Protein AF-A0A328S0Y7-F1 (afdb_monomer_lite)

Sequence (247 aa):
MDSIIKLDDIKVKEWEKAKIEFEVTDETGIPLSGRIAVKINQETKFNTRIEKGKFSQLFDFSSYHEPEYALDVIYGGDDECAPAMKSVKIIIEKAEPIIISITDLQNACYRLNKWIEAHKRVPGKILINKKEVTIGNLFNLLVTAVNNINNNDAGDLELKWVKTPSVSSETITEPSLLSNEEYVKISEEIKTQLCETKACPSFVEVENGKIGFMNLVYIYSTIITNSSPENGLLSGVYIKPWKEVIA

Radius of gyration: 27.44 Å; chains: 1; bounding box: 60×32×79 Å

Structure (mmCIF, N/CA/C/O backbone):
data_AF-A0A328S0Y7-F1
#
_entry.id   AF-A0A328S0Y7-F1
#
loop_
_atom_site.group_PDB
_atom_site.id
_atom_site.type_symbol
_atom_site.label_atom_id
_atom_site.label_alt_id
_atom_site.label_comp_id
_atom_site.label_asym_id
_atom_site.label_entity_id
_atom_site.label_seq_id
_atom_site.pdbx_PDB_ins_code
_atom_site.Cartn_x
_atom_site.Cartn_y
_atom_site.Cartn_z
_atom_site.occupancy
_atom_site.B_iso_or_equiv
_atom_site.auth_seq_id
_atom_site.auth_comp_id
_atom_site.auth_asym_id
_atom_site.auth_atom_id
_atom_site.pdbx_PDB_model_num
ATOM 1 N N . MET A 1 1 ? 27.702 -1.935 -45.248 1.00 89.06 1 MET A N 1
ATOM 2 C CA . MET A 1 1 ? 26.315 -2.429 -45.109 1.00 89.06 1 MET A CA 1
ATOM 3 C C . MET A 1 1 ? 25.633 -1.653 -43.999 1.00 89.06 1 MET A C 1
ATOM 5 O O . MET A 1 1 ? 26.337 -1.083 -43.159 1.00 89.06 1 MET A O 1
ATOM 9 N N . ASP A 1 2 ? 24.306 -1.591 -44.009 1.00 93.19 2 ASP A N 1
ATOM 10 C CA . ASP A 1 2 ? 23.569 -0.955 -42.918 1.00 93.19 2 ASP A CA 1
ATOM 11 C C . ASP A 1 2 ? 23.519 -1.874 -41.692 1.00 93.19 2 ASP A C 1
ATOM 13 O O . ASP A 1 2 ? 23.352 -3.091 -41.806 1.00 93.19 2 ASP A O 1
ATOM 17 N N . SER A 1 3 ? 23.660 -1.281 -40.505 1.00 96.38 3 SER A N 1
ATOM 18 C CA . SER A 1 3 ? 23.504 -1.985 -39.230 1.00 96.38 3 SER A CA 1
ATOM 19 C C . SER A 1 3 ? 22.079 -1.833 -38.708 1.00 96.38 3 SER A C 1
ATOM 21 O O . SER A 1 3 ? 21.529 -0.732 -38.664 1.00 96.38 3 SER A O 1
ATOM 23 N N . ILE A 1 4 ? 21.496 -2.926 -38.229 1.00 96.81 4 ILE A N 1
ATOM 24 C CA . ILE A 1 4 ? 20.147 -2.990 -37.672 1.00 96.81 4 ILE A CA 1
ATOM 25 C C . ILE A 1 4 ? 20.237 -3.363 -36.195 1.00 96.81 4 ILE A C 1
ATOM 27 O O . ILE A 1 4 ? 20.764 -4.415 -35.836 1.00 96.81 4 ILE A O 1
ATOM 31 N N . ILE A 1 5 ? 19.667 -2.518 -35.334 1.00 98.00 5 ILE A N 1
ATOM 32 C CA . ILE A 1 5 ? 19.502 -2.798 -33.904 1.00 98.00 5 ILE A CA 1
ATOM 33 C C . ILE A 1 5 ? 18.063 -3.267 -33.669 1.00 98.00 5 ILE A C 1
ATOM 35 O O . ILE A 1 5 ? 17.111 -2.509 -33.876 1.00 98.00 5 ILE A O 1
ATOM 39 N N . LYS A 1 6 ? 17.907 -4.516 -33.229 1.00 97.44 6 LYS A N 1
ATOM 40 C CA . LYS A 1 6 ? 16.628 -5.130 -32.857 1.00 97.44 6 LYS A CA 1
ATOM 41 C C . LYS A 1 6 ? 16.418 -4.954 -31.358 1.00 97.44 6 LYS A C 1
ATOM 43 O O . LYS A 1 6 ? 17.066 -5.624 -30.555 1.00 97.44 6 LYS A O 1
ATOM 48 N N . LEU A 1 7 ? 15.544 -4.019 -31.012 1.00 97.12 7 LEU A N 1
ATOM 49 C CA . LEU A 1 7 ? 15.190 -3.660 -29.646 1.00 97.12 7 LEU A CA 1
ATOM 50 C C . LEU A 1 7 ? 13.744 -3.162 -29.635 1.00 97.12 7 LEU A C 1
ATOM 52 O O . LEU A 1 7 ? 13.386 -2.308 -30.453 1.00 97.12 7 LEU A O 1
ATOM 56 N N . ASP A 1 8 ? 12.972 -3.676 -28.685 1.00 97.00 8 ASP A N 1
ATOM 57 C CA . ASP A 1 8 ? 11.603 -3.259 -28.393 1.00 97.00 8 ASP A CA 1
ATOM 58 C C . ASP A 1 8 ? 11.555 -2.437 -27.097 1.00 97.00 8 ASP A C 1
ATOM 60 O O . ASP A 1 8 ? 12.535 -2.362 -26.349 1.00 97.00 8 ASP A O 1
ATOM 64 N N . ASP A 1 9 ? 10.403 -1.821 -26.828 1.00 97.19 9 ASP A N 1
ATOM 65 C CA . ASP A 1 9 ? 10.160 -1.143 -25.556 1.00 97.19 9 ASP A CA 1
ATOM 66 C C . ASP A 1 9 ? 10.324 -2.117 -24.379 1.00 97.19 9 ASP A C 1
ATOM 68 O O . ASP A 1 9 ? 9.865 -3.263 -24.412 1.00 97.19 9 ASP A O 1
ATOM 72 N N . ILE A 1 10 ? 10.941 -1.638 -23.301 1.00 95.56 10 ILE A N 1
ATOM 73 C CA . ILE A 1 10 ? 11.168 -2.423 -22.087 1.00 95.56 10 ILE A CA 1
ATOM 74 C C . ILE A 1 10 ? 10.104 -2.058 -21.062 1.00 95.56 10 ILE A C 1
ATOM 76 O O . ILE A 1 10 ? 9.951 -0.892 -20.710 1.00 95.56 10 ILE A O 1
ATOM 80 N N . LYS A 1 11 ? 9.403 -3.057 -20.531 1.00 95.12 11 LYS A N 1
ATOM 81 C CA . LYS A 1 11 ? 8.478 -2.888 -19.406 1.00 95.12 11 LYS A CA 1
ATOM 82 C C . LYS A 1 11 ? 9.122 -3.415 -18.136 1.00 95.12 11 LYS A C 1
ATOM 84 O O . LYS A 1 11 ? 9.601 -4.549 -18.114 1.00 95.12 11 LYS A O 1
ATOM 89 N N . VAL A 1 12 ? 9.136 -2.601 -17.088 1.00 92.81 12 VAL A N 1
ATOM 90 C CA . VAL A 1 12 ? 9.676 -2.991 -15.784 1.00 92.81 12 VAL A CA 1
ATOM 91 C C . VAL A 1 12 ? 8.731 -2.551 -14.685 1.00 92.81 12 VAL A C 1
ATOM 93 O O . VAL A 1 12 ? 8.223 -1.435 -14.711 1.00 92.81 12 VAL A O 1
ATOM 96 N N . LYS A 1 13 ? 8.495 -3.422 -13.707 1.00 89.00 13 LYS A N 1
ATOM 97 C CA . LYS A 1 13 ? 7.749 -3.031 -12.514 1.00 89.00 13 LYS A CA 1
ATOM 98 C C . LYS A 1 13 ? 8.576 -2.062 -11.685 1.00 89.00 13 LYS A C 1
ATOM 100 O O . LYS A 1 13 ? 9.796 -2.195 -11.589 1.00 89.00 13 LYS A O 1
ATOM 105 N N . GLU A 1 14 ? 7.903 -1.100 -11.072 1.00 84.69 14 GLU A N 1
ATOM 106 C CA . GLU A 1 14 ? 8.558 -0.148 -10.179 1.00 84.69 14 GLU A CA 1
ATOM 107 C C . GLU A 1 14 ? 9.387 -0.885 -9.105 1.00 84.69 14 GLU A C 1
ATOM 109 O O . GLU A 1 14 ? 8.947 -1.901 -8.563 1.00 84.69 14 GLU A O 1
ATOM 114 N N . TRP A 1 15 ? 10.586 -0.375 -8.801 1.00 79.12 15 TRP A N 1
ATOM 115 C CA . TRP A 1 15 ? 11.528 -0.936 -7.813 1.00 79.12 15 TRP A CA 1
ATOM 116 C C . TRP A 1 15 ? 12.185 -2.276 -8.178 1.00 79.12 15 TRP A C 1
ATOM 118 O O . TRP A 1 15 ? 12.988 -2.787 -7.395 1.00 79.12 15 TRP A O 1
ATOM 128 N N . GLU A 1 16 ? 11.889 -2.847 -9.347 1.00 86.06 16 GLU A N 1
ATOM 129 C CA . GLU A 1 16 ? 12.474 -4.114 -9.784 1.00 86.06 16 GLU A CA 1
ATOM 130 C C . GLU A 1 16 ? 13.704 -3.928 -10.688 1.00 86.06 16 GLU A C 1
ATOM 132 O O . GLU A 1 16 ? 13.972 -2.871 -11.263 1.00 86.06 16 GLU A O 1
ATOM 137 N N . LYS A 1 17 ? 14.483 -5.006 -10.817 1.00 92.38 17 LYS A N 1
ATOM 138 C CA . LYS A 1 17 ? 15.556 -5.115 -11.810 1.00 92.38 17 LYS A CA 1
ATOM 139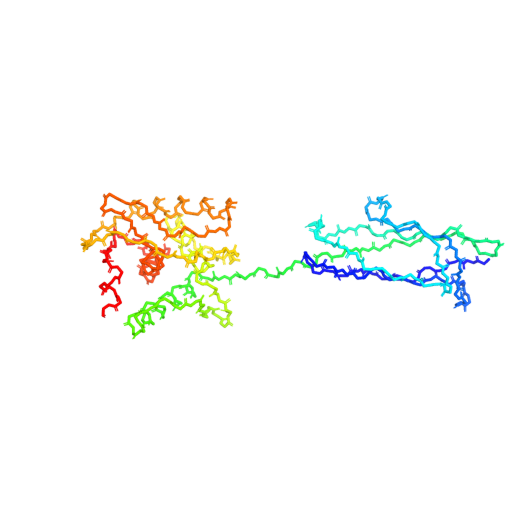 C C . LYS A 1 17 ? 14.995 -5.751 -13.073 1.00 92.38 17 LYS A C 1
ATOM 141 O O . LYS A 1 17 ? 14.252 -6.725 -12.984 1.00 92.38 17 LYS A O 1
ATOM 146 N N . ALA A 1 18 ? 15.425 -5.284 -14.237 1.00 94.19 18 ALA A N 1
ATOM 147 C CA . ALA A 1 18 ? 15.082 -5.901 -15.517 1.00 94.19 18 ALA A CA 1
ATOM 148 C C . ALA A 1 18 ? 16.306 -6.016 -16.419 1.00 94.19 18 ALA A C 1
ATOM 150 O O . ALA A 1 18 ? 17.309 -5.324 -16.235 1.00 94.19 18 ALA A O 1
ATOM 151 N N . LYS A 1 19 ? 16.246 -6.937 -17.382 1.00 95.81 19 LYS A N 1
ATOM 152 C CA . LYS A 1 19 ? 17.295 -7.064 -18.390 1.00 95.81 19 LYS A CA 1
ATOM 153 C C . LYS A 1 19 ? 17.093 -6.023 -19.481 1.00 95.81 19 LYS A C 1
ATOM 155 O O . LYS A 1 19 ? 15.989 -5.863 -19.985 1.00 95.81 19 LYS A O 1
ATOM 160 N N . ILE A 1 20 ? 18.185 -5.375 -19.865 1.00 97.19 20 ILE A N 1
ATOM 161 C CA . ILE A 1 20 ? 18.288 -4.670 -21.138 1.00 97.19 20 ILE A CA 1
ATOM 162 C C . ILE A 1 20 ? 18.935 -5.644 -22.114 1.00 97.19 20 ILE A C 1
ATOM 164 O O . ILE A 1 20 ? 20.093 -6.030 -21.926 1.00 97.19 20 ILE A O 1
ATOM 168 N N . GLU A 1 21 ? 18.180 -6.051 -23.130 1.00 97.06 21 GLU A N 1
ATOM 169 C CA . GLU A 1 21 ? 18.612 -6.999 -24.151 1.00 97.06 21 GLU A CA 1
ATOM 170 C C . GLU A 1 21 ? 18.273 -6.493 -25.549 1.00 97.06 21 GLU A C 1
ATOM 172 O O . GLU A 1 21 ? 17.218 -5.906 -25.773 1.00 97.06 21 GLU A O 1
ATOM 177 N N . PHE A 1 22 ? 19.204 -6.680 -26.478 1.00 97.75 22 PHE A N 1
ATOM 178 C CA . PHE A 1 22 ? 19.018 -6.335 -27.883 1.00 97.75 22 PHE A CA 1
ATOM 179 C C . PHE A 1 22 ? 19.994 -7.112 -28.756 1.00 97.75 22 PHE A C 1
ATOM 181 O O . PHE A 1 22 ? 21.015 -7.632 -28.283 1.00 97.75 22 PHE A O 1
ATOM 188 N N . GLU A 1 23 ? 19.689 -7.138 -30.051 1.00 97.75 23 GLU A N 1
ATOM 189 C CA . GLU A 1 23 ? 20.561 -7.716 -31.064 1.00 97.75 23 GLU A CA 1
ATOM 190 C C . GLU A 1 23 ? 21.017 -6.672 -32.084 1.00 97.75 23 GLU A C 1
ATOM 192 O O . GLU A 1 23 ? 20.278 -5.746 -32.411 1.00 97.75 23 GLU A O 1
ATOM 197 N N . VAL A 1 24 ? 22.234 -6.831 -32.599 1.00 97.56 24 VAL A N 1
ATOM 198 C CA . VAL A 1 24 ? 22.798 -6.022 -33.681 1.00 97.56 24 VAL A CA 1
ATOM 199 C C . VAL A 1 24 ? 23.176 -6.946 -34.829 1.00 97.56 24 VAL A C 1
ATOM 201 O O . VAL A 1 24 ? 23.991 -7.857 -34.658 1.00 97.56 24 VAL A O 1
ATOM 204 N N . THR A 1 25 ? 22.583 -6.715 -35.994 1.00 96.94 25 THR A N 1
ATOM 205 C CA . THR A 1 25 ? 22.864 -7.459 -37.226 1.00 96.94 25 THR A CA 1
ATOM 206 C C . THR A 1 25 ? 23.163 -6.508 -38.373 1.00 96.94 25 THR A C 1
ATOM 208 O O . THR A 1 25 ? 22.851 -5.324 -38.282 1.00 96.94 25 THR A O 1
ATOM 211 N N . ASP A 1 26 ? 23.725 -7.011 -39.463 1.00 95.38 26 ASP A N 1
ATOM 212 C CA . ASP A 1 26 ? 23.665 -6.304 -40.741 1.00 95.38 26 ASP A CA 1
ATOM 213 C C . ASP A 1 26 ? 22.249 -6.395 -41.355 1.00 95.38 26 ASP A C 1
ATOM 215 O O . ASP A 1 26 ? 21.329 -7.014 -40.795 1.00 95.38 26 ASP A O 1
ATOM 219 N N . GLU A 1 27 ? 22.084 -5.790 -42.529 1.00 92.88 27 GLU A N 1
ATOM 220 C CA . GLU A 1 27 ? 20.878 -5.862 -43.361 1.00 92.88 27 GLU A CA 1
ATOM 221 C C . GLU A 1 27 ? 20.503 -7.285 -43.823 1.00 92.88 27 GLU A C 1
ATOM 223 O O . GLU A 1 27 ? 19.345 -7.532 -44.162 1.00 92.88 27 GLU A O 1
ATOM 228 N N . THR A 1 28 ? 21.444 -8.236 -43.799 1.00 93.75 28 THR A N 1
ATOM 229 C CA . THR A 1 28 ? 21.228 -9.644 -44.182 1.00 93.75 28 THR A CA 1
ATOM 230 C C . THR A 1 28 ? 20.876 -10.546 -42.992 1.00 93.75 28 THR A C 1
ATOM 232 O O . THR A 1 28 ? 20.460 -11.692 -43.173 1.00 93.75 28 THR A O 1
ATOM 235 N N . GLY A 1 29 ? 20.978 -10.022 -41.766 1.00 92.62 29 GLY A N 1
ATOM 236 C CA . GLY A 1 29 ? 20.700 -10.727 -40.517 1.00 92.62 29 GLY A CA 1
ATOM 237 C C . GLY A 1 29 ? 21.923 -11.382 -39.866 1.00 92.62 29 GLY A C 1
ATOM 238 O O . GLY A 1 29 ? 21.754 -12.095 -38.873 1.00 92.62 29 GLY A O 1
ATOM 239 N N . ILE A 1 30 ? 23.136 -11.146 -40.371 1.00 94.56 30 ILE A N 1
ATOM 240 C CA . ILE A 1 30 ? 24.378 -11.657 -39.781 1.00 94.56 30 ILE A CA 1
ATOM 241 C C . ILE A 1 30 ? 24.708 -10.850 -38.513 1.00 94.56 30 ILE A C 1
ATOM 243 O O . ILE A 1 30 ? 24.697 -9.620 -38.555 1.00 94.56 30 ILE A O 1
ATOM 247 N N . PRO A 1 31 ? 25.006 -11.497 -37.368 1.00 96.00 31 PRO A N 1
ATOM 248 C CA . PRO A 1 31 ? 25.305 -10.788 -36.125 1.00 96.00 31 PRO A CA 1
ATOM 249 C C . PRO A 1 31 ? 26.625 -10.009 -36.173 1.00 96.00 31 PRO A C 1
ATOM 251 O O . PRO A 1 31 ? 27.669 -10.568 -36.510 1.00 96.00 31 PRO A O 1
ATOM 254 N N . LEU A 1 32 ? 26.597 -8.752 -35.726 1.00 95.25 32 LEU A N 1
ATOM 255 C CA . LEU A 1 32 ? 27.751 -7.849 -35.765 1.00 95.25 32 LEU A CA 1
ATOM 256 C C . LEU A 1 32 ? 28.476 -7.765 -34.422 1.00 95.25 32 LEU A C 1
ATOM 258 O O . LEU A 1 32 ? 27.870 -7.812 -33.354 1.00 95.25 32 LEU A O 1
ATOM 262 N N . SER A 1 33 ? 29.799 -7.621 -34.448 1.00 94.62 33 SER A N 1
ATOM 263 C CA . SER A 1 33 ? 30.594 -7.396 -33.234 1.00 94.62 33 SER A CA 1
ATOM 264 C C . SER A 1 33 ? 31.140 -5.977 -33.240 1.00 94.62 33 SER A C 1
ATOM 266 O O . SER A 1 33 ? 31.578 -5.477 -34.267 1.00 94.62 33 SER A O 1
ATOM 268 N N . GLY A 1 34 ? 31.143 -5.298 -32.099 1.00 94.56 34 GLY A N 1
ATOM 269 C CA . GLY A 1 34 ? 31.611 -3.914 -32.067 1.00 94.56 34 GLY A CA 1
ATOM 270 C C . GLY A 1 34 ? 31.239 -3.178 -30.797 1.00 94.56 34 GLY A C 1
ATOM 271 O O . GLY A 1 34 ? 30.684 -3.755 -29.861 1.00 94.56 34 GLY A O 1
ATOM 272 N N . ARG A 1 35 ? 31.627 -1.902 -30.733 1.00 97.00 35 ARG A N 1
ATOM 273 C CA . ARG A 1 35 ? 31.342 -1.059 -29.570 1.00 97.00 35 ARG A CA 1
ATOM 274 C C . ARG A 1 35 ? 29.881 -0.637 -29.578 1.00 97.00 35 ARG A C 1
ATOM 276 O O . ARG A 1 35 ? 29.359 -0.228 -30.613 1.00 97.00 35 ARG A O 1
ATOM 283 N N . ILE A 1 36 ? 29.265 -0.691 -28.408 1.00 97.69 36 ILE A N 1
ATOM 284 C CA . ILE A 1 36 ? 27.931 -0.173 -28.158 1.00 97.69 36 ILE A CA 1
ATOM 285 C C . ILE A 1 36 ? 27.951 0.797 -26.987 1.00 97.69 36 ILE A C 1
ATOM 287 O O . ILE A 1 36 ? 28.721 0.636 -26.037 1.00 97.69 36 ILE A O 1
ATOM 291 N N . ALA A 1 37 ? 27.070 1.787 -27.054 1.00 98.31 37 ALA A N 1
ATOM 292 C CA . ALA A 1 37 ? 26.706 2.629 -25.931 1.00 98.31 37 ALA A CA 1
ATOM 293 C C . ALA A 1 37 ? 25.198 2.509 -25.691 1.00 98.31 37 ALA A C 1
ATOM 295 O O . ALA A 1 37 ? 24.410 2.645 -26.623 1.00 98.31 37 ALA A O 1
ATOM 296 N N . VAL A 1 38 ? 24.811 2.264 -24.441 1.00 98.38 38 VAL A N 1
ATOM 297 C CA . VAL A 1 38 ? 23.413 2.251 -23.997 1.00 98.38 38 VAL A CA 1
ATOM 298 C C . VAL A 1 38 ? 23.209 3.446 -23.087 1.00 98.38 38 VAL A C 1
ATOM 300 O O . VAL A 1 38 ? 23.922 3.590 -22.086 1.00 98.38 38 VAL A O 1
ATOM 303 N N . LYS A 1 39 ? 22.248 4.298 -23.429 1.00 98.31 39 LYS A N 1
ATOM 304 C CA . LYS A 1 39 ? 21.933 5.511 -22.681 1.00 98.31 39 LYS A CA 1
ATOM 305 C C . LYS A 1 39 ? 20.490 5.489 -22.209 1.00 98.31 39 LYS A C 1
ATOM 307 O O . LYS A 1 39 ? 19.606 5.135 -22.979 1.00 98.31 39 LYS A O 1
ATOM 312 N N . ILE A 1 40 ? 20.264 5.911 -20.969 1.00 97.62 40 ILE A N 1
ATOM 313 C CA . ILE A 1 40 ? 18.921 6.158 -20.433 1.00 97.62 40 ILE A CA 1
ATOM 314 C C . ILE A 1 40 ? 18.808 7.657 -20.173 1.00 97.62 40 ILE A C 1
ATOM 316 O O . ILE A 1 40 ? 19.651 8.205 -19.465 1.00 97.62 40 ILE A O 1
ATOM 320 N N . ASN A 1 41 ? 17.819 8.325 -20.777 1.00 94.19 41 ASN A N 1
ATOM 321 C CA . ASN A 1 41 ? 17.686 9.791 -20.780 1.00 94.19 41 ASN A CA 1
ATOM 322 C C . ASN A 1 41 ? 19.023 10.499 -21.075 1.00 94.19 41 ASN A C 1
ATOM 324 O O . ASN A 1 41 ? 19.464 11.366 -20.326 1.00 94.19 41 ASN A O 1
ATOM 328 N N . GLN A 1 42 ? 19.681 10.103 -22.171 1.00 94.00 42 GLN A N 1
ATOM 329 C CA . GLN A 1 42 ? 20.972 10.634 -22.645 1.00 94.00 42 GLN A CA 1
ATOM 330 C C . GLN A 1 42 ? 22.203 10.310 -21.777 1.00 94.00 42 GLN A C 1
ATOM 332 O O . GLN A 1 42 ? 23.332 10.500 -22.240 1.00 94.00 42 GLN A O 1
ATOM 337 N N . GLU A 1 43 ? 22.035 9.764 -20.574 1.00 96.25 43 GLU A N 1
ATOM 338 C CA . GLU A 1 43 ? 23.145 9.364 -19.713 1.00 96.25 43 GLU A CA 1
ATOM 339 C C . GLU A 1 43 ? 23.623 7.949 -20.059 1.00 96.25 43 GLU A C 1
ATOM 341 O O . GLU A 1 43 ? 22.852 6.988 -20.026 1.00 96.25 43 GLU A O 1
ATOM 346 N N . THR A 1 44 ? 24.911 7.801 -20.376 1.00 97.69 44 THR A N 1
ATOM 347 C CA . THR A 1 44 ? 25.520 6.503 -20.696 1.00 97.69 44 THR A CA 1
ATOM 348 C C . THR A 1 44 ? 25.536 5.588 -19.475 1.00 97.69 44 THR A C 1
ATOM 350 O O . THR A 1 44 ? 26.258 5.844 -18.516 1.00 97.69 44 THR A O 1
ATOM 353 N N . LYS A 1 45 ? 24.790 4.482 -19.545 1.00 97.50 45 LYS A N 1
ATOM 354 C CA . LYS A 1 45 ? 24.766 3.429 -18.517 1.00 97.50 45 LYS A CA 1
ATOM 355 C C . LYS A 1 45 ? 25.696 2.273 -18.851 1.00 97.50 45 LYS A C 1
ATOM 357 O O . LYS A 1 45 ? 26.301 1.693 -17.956 1.00 97.50 45 LYS A O 1
ATOM 362 N N . PHE A 1 46 ? 25.864 1.983 -20.139 1.00 97.62 46 PHE A N 1
ATOM 363 C CA . PHE A 1 46 ? 26.816 0.985 -20.615 1.00 97.62 46 PHE A CA 1
ATOM 364 C C . PHE A 1 46 ? 27.614 1.532 -21.791 1.00 97.62 46 PHE A C 1
ATOM 366 O O . PHE A 1 46 ? 27.061 2.166 -22.685 1.00 97.62 46 PHE A O 1
ATOM 373 N N . ASN A 1 47 ? 28.913 1.255 -21.801 1.00 97.31 47 ASN A N 1
ATOM 374 C CA . ASN A 1 47 ? 29.800 1.496 -22.932 1.00 97.31 47 ASN A CA 1
ATOM 375 C C . ASN A 1 47 ? 30.763 0.311 -23.016 1.00 97.31 47 ASN A C 1
ATOM 377 O O . ASN A 1 47 ? 31.678 0.195 -22.203 1.00 97.31 47 ASN A O 1
ATOM 381 N N . THR A 1 48 ? 30.488 -0.624 -23.920 1.00 96.62 48 THR A N 1
ATOM 382 C CA . THR A 1 48 ? 31.197 -1.909 -23.980 1.00 96.62 48 THR A CA 1
ATOM 383 C C . THR A 1 48 ? 31.309 -2.411 -25.414 1.00 96.62 48 THR A C 1
ATOM 385 O O . THR A 1 48 ? 30.776 -1.804 -26.339 1.00 96.62 48 THR A O 1
ATOM 388 N N . ARG A 1 49 ? 32.019 -3.519 -25.620 1.00 95.69 49 ARG A N 1
ATOM 389 C CA . ARG A 1 49 ? 32.053 -4.248 -26.888 1.00 95.69 49 ARG A CA 1
ATOM 390 C C . ARG A 1 49 ? 31.167 -5.487 -26.776 1.00 95.69 49 ARG A C 1
ATOM 392 O O . ARG A 1 49 ? 31.257 -6.207 -25.787 1.00 95.69 49 ARG A O 1
ATOM 399 N N . ILE A 1 50 ? 30.334 -5.726 -27.783 1.00 94.31 50 ILE A N 1
ATOM 400 C CA . ILE A 1 50 ? 29.546 -6.956 -27.918 1.00 94.31 50 ILE A CA 1
ATOM 401 C C . ILE A 1 50 ? 30.181 -7.881 -28.948 1.00 94.31 50 ILE A C 1
ATOM 403 O O . ILE A 1 50 ? 30.805 -7.426 -29.910 1.00 94.31 50 ILE A O 1
ATOM 407 N N . GLU A 1 51 ? 29.993 -9.178 -28.740 1.00 92.75 51 GLU A N 1
ATOM 408 C CA . GLU A 1 51 ? 30.383 -10.228 -29.673 1.00 92.75 51 GLU A CA 1
ATOM 409 C C . GLU A 1 51 ? 29.135 -10.958 -30.160 1.00 92.75 51 GLU A C 1
ATOM 411 O O . GLU A 1 51 ? 28.171 -11.132 -29.409 1.00 92.75 51 GLU A O 1
ATOM 416 N N . LYS A 1 52 ? 29.157 -11.395 -31.424 1.00 92.62 52 LYS A N 1
ATOM 417 C CA . LYS A 1 52 ? 28.046 -12.133 -32.051 1.00 92.62 52 LYS A CA 1
ATOM 418 C C . LYS A 1 52 ? 26.704 -11.393 -31.959 1.00 92.62 52 LYS A C 1
ATOM 420 O O . LYS A 1 52 ? 25.664 -12.030 -31.809 1.00 92.62 52 LYS A O 1
ATOM 425 N N . GLY A 1 53 ? 26.729 -10.062 -32.020 1.00 93.38 53 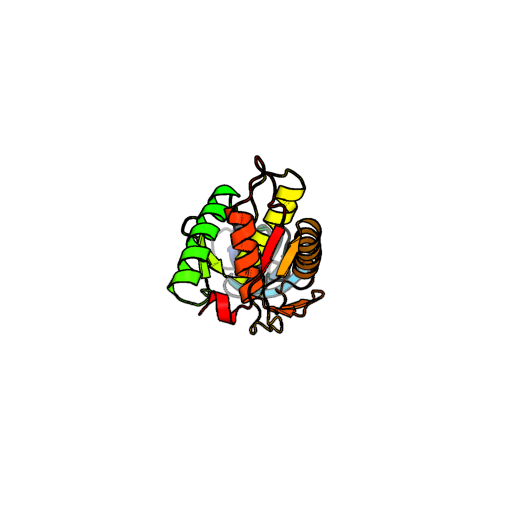GLY A N 1
ATOM 426 C CA . GLY A 1 53 ? 25.535 -9.231 -32.124 1.00 93.38 53 GLY A CA 1
ATOM 427 C C . GLY A 1 53 ? 24.624 -9.224 -30.913 1.00 93.38 53 GLY A C 1
ATOM 428 O O . GLY A 1 53 ? 23.505 -8.767 -31.068 1.00 93.38 53 GLY A O 1
ATOM 429 N N . LYS A 1 54 ? 25.025 -9.714 -29.732 1.00 96.00 54 LYS A N 1
ATOM 430 C CA . LYS A 1 54 ? 24.112 -9.803 -28.579 1.00 96.00 54 LYS A CA 1
ATOM 431 C C . LYS A 1 54 ? 24.576 -8.972 -27.396 1.00 96.00 54 LYS A C 1
ATOM 433 O O . LYS A 1 54 ? 25.724 -9.064 -26.963 1.00 96.00 54 LYS A O 1
ATOM 438 N N . PHE A 1 55 ? 23.639 -8.226 -26.823 1.00 97.62 55 PHE A N 1
ATOM 439 C CA . PHE A 1 55 ? 23.775 -7.586 -25.522 1.00 97.62 55 PHE A CA 1
ATOM 440 C C . PHE A 1 55 ? 22.680 -8.097 -24.586 1.00 97.62 55 PHE A C 1
ATOM 442 O O . PHE A 1 55 ? 21.527 -8.218 -24.987 1.00 97.62 55 PHE A O 1
ATOM 449 N N . SER A 1 56 ? 23.034 -8.386 -23.335 1.00 96.94 56 SER A N 1
ATOM 450 C CA . SER A 1 56 ? 22.079 -8.717 -22.274 1.00 96.94 56 SER A CA 1
ATOM 451 C C . SER A 1 56 ? 22.714 -8.397 -20.925 1.00 96.94 56 SER A C 1
ATOM 453 O O . SER A 1 56 ? 23.638 -9.094 -20.500 1.00 96.94 56 SER A O 1
ATOM 455 N N . GLN A 1 57 ? 22.213 -7.377 -20.232 1.00 97.12 57 GLN A N 1
ATOM 456 C CA . GLN A 1 57 ? 22.669 -7.005 -18.889 1.00 97.12 57 GLN A CA 1
ATOM 457 C C . GLN A 1 57 ? 21.483 -6.759 -17.962 1.00 97.12 57 GLN A C 1
ATOM 459 O O . GLN A 1 57 ? 20.494 -6.150 -18.362 1.00 97.12 57 GLN A O 1
ATOM 464 N N . LEU A 1 58 ? 21.590 -7.222 -16.714 1.00 96.00 58 LEU A N 1
ATOM 465 C CA . LEU A 1 58 ? 20.619 -6.895 -15.672 1.00 96.00 58 LEU A CA 1
ATOM 466 C C . LEU A 1 58 ? 20.882 -5.466 -15.184 1.00 96.00 58 LEU A C 1
ATOM 468 O O . LEU A 1 58 ? 22.001 -5.149 -14.785 1.00 96.00 58 LEU A O 1
ATOM 472 N N . PHE A 1 59 ? 19.854 -4.626 -15.193 1.00 95.38 59 PHE A N 1
ATOM 473 C CA . PHE A 1 59 ? 19.920 -3.240 -14.754 1.00 95.38 59 PHE A CA 1
ATOM 474 C C . PHE A 1 59 ? 18.932 -2.994 -13.612 1.00 95.38 59 PHE A C 1
ATOM 476 O O . PHE A 1 59 ? 17.850 -3.583 -13.564 1.00 95.38 59 PHE A O 1
ATOM 483 N N . ASP A 1 60 ? 19.337 -2.154 -12.663 1.00 92.81 60 ASP A N 1
ATOM 484 C CA . ASP A 1 60 ? 18.538 -1.803 -11.495 1.00 92.81 60 ASP A CA 1
ATOM 485 C C . ASP A 1 60 ? 17.730 -0.533 -11.773 1.00 92.81 60 ASP A C 1
ATOM 487 O O . ASP A 1 60 ? 18.293 0.558 -11.873 1.00 92.81 60 ASP A O 1
ATOM 491 N N . PHE A 1 61 ? 16.412 -0.685 -11.922 1.00 91.62 61 PHE A N 1
ATOM 492 C CA . PHE A 1 61 ? 15.495 0.425 -12.176 1.00 91.62 61 PHE A CA 1
ATOM 493 C C . PHE A 1 61 ? 14.924 1.025 -10.884 1.00 91.62 61 PHE A C 1
ATOM 495 O O . PHE A 1 61 ? 14.043 1.877 -10.938 1.00 91.62 61 PHE A O 1
ATOM 502 N N . SER A 1 62 ? 15.440 0.646 -9.710 1.00 83.62 62 SER A N 1
ATOM 503 C CA . SER A 1 62 ? 14.924 1.122 -8.420 1.00 83.62 62 SER A CA 1
ATOM 504 C C . SER A 1 62 ? 15.074 2.619 -8.160 1.00 83.62 62 SER A C 1
ATOM 506 O O . SER A 1 62 ? 14.472 3.107 -7.214 1.00 83.62 62 SER A O 1
ATOM 508 N N . SER A 1 63 ? 15.825 3.358 -8.979 1.00 85.81 63 SER A N 1
ATOM 509 C CA . SER A 1 63 ? 15.912 4.826 -8.928 1.00 85.81 63 SER A CA 1
ATOM 510 C C . SER A 1 63 ? 15.100 5.537 -10.025 1.00 85.81 63 SER A C 1
ATOM 512 O O . SER A 1 63 ? 15.285 6.735 -10.236 1.00 85.81 63 SER A O 1
ATOM 514 N N . TYR A 1 64 ? 14.277 4.806 -10.785 1.00 87.31 64 TYR A N 1
ATOM 515 C CA . TYR A 1 64 ? 13.541 5.301 -11.953 1.00 87.31 64 TYR A CA 1
ATOM 516 C C . TYR A 1 64 ? 12.032 5.294 -11.651 1.00 87.31 64 TYR A C 1
ATOM 518 O O . TYR A 1 64 ? 11.398 4.243 -11.654 1.00 87.31 64 TYR A O 1
ATOM 526 N N . HIS A 1 65 ? 11.467 6.469 -11.351 1.00 82.44 65 HIS A N 1
ATOM 527 C CA . HIS A 1 65 ? 10.100 6.648 -10.819 1.00 82.44 65 HIS A CA 1
ATOM 528 C C . HIS A 1 65 ? 9.133 7.365 -11.766 1.00 82.44 65 HIS A C 1
ATOM 530 O O . HIS A 1 65 ? 7.917 7.387 -11.525 1.00 82.44 65 HIS A O 1
ATOM 536 N N . GLU A 1 66 ? 9.667 7.971 -12.824 1.00 88.00 66 GLU A N 1
ATOM 537 C CA . GLU A 1 66 ? 8.861 8.555 -13.889 1.00 88.00 66 GLU A CA 1
ATOM 538 C C . GLU A 1 66 ? 8.212 7.437 -14.711 1.00 88.00 66 GLU A C 1
ATOM 540 O O . GLU A 1 66 ? 8.768 6.344 -14.813 1.00 88.00 66 GLU A O 1
ATOM 545 N N . PRO A 1 67 ? 7.027 7.669 -15.294 1.00 89.31 67 PRO A N 1
ATOM 546 C CA . PRO A 1 67 ? 6.305 6.627 -16.022 1.00 89.31 67 PRO A CA 1
ATOM 547 C C . PRO A 1 67 ? 7.077 6.108 -17.242 1.00 89.31 67 PRO A C 1
ATOM 549 O O . PRO A 1 67 ? 6.921 4.945 -17.616 1.00 89.31 67 PRO A O 1
ATOM 552 N N . GLU A 1 68 ? 7.908 6.953 -17.858 1.00 94.75 68 GLU A N 1
ATOM 553 C CA . GLU A 1 68 ? 8.656 6.616 -19.064 1.00 94.75 68 GLU A CA 1
ATOM 554 C C . GLU A 1 68 ? 10.070 7.216 -19.061 1.00 94.75 68 GLU A C 1
ATOM 556 O O . GLU A 1 68 ? 10.289 8.336 -18.597 1.00 94.75 68 GLU A O 1
ATOM 561 N N . TYR A 1 69 ? 11.016 6.486 -19.655 1.00 96.19 69 TYR A N 1
ATOM 562 C CA . TYR A 1 69 ? 12.381 6.940 -19.935 1.00 96.19 69 TYR A CA 1
ATOM 563 C C . TYR A 1 69 ? 12.759 6.631 -21.385 1.00 96.19 69 TYR A C 1
ATOM 565 O O . TYR A 1 69 ? 12.359 5.601 -21.930 1.00 96.19 69 TYR A O 1
ATOM 573 N N . ALA A 1 70 ? 13.565 7.491 -22.006 1.00 97.44 70 ALA A N 1
ATOM 574 C CA . ALA A 1 70 ? 14.144 7.207 -23.316 1.00 97.44 70 ALA A CA 1
ATOM 575 C C . ALA A 1 70 ? 15.333 6.248 -23.168 1.00 97.44 70 ALA A C 1
ATOM 577 O O . ALA A 1 70 ? 16.230 6.503 -22.360 1.00 97.44 70 ALA A O 1
ATOM 578 N N . LEU A 1 71 ? 15.351 5.175 -23.960 1.00 98.19 71 LEU A N 1
ATOM 579 C CA . LEU A 1 71 ? 16.472 4.246 -24.079 1.00 98.19 71 LEU A CA 1
ATOM 580 C C . LEU A 1 71 ? 17.065 4.347 -25.478 1.00 98.19 71 LEU A C 1
ATOM 582 O O . LEU A 1 71 ? 16.428 3.964 -26.457 1.00 98.19 71 LEU A O 1
ATOM 586 N N . ASP A 1 72 ? 18.308 4.806 -25.545 1.00 98.31 72 ASP A N 1
ATOM 587 C CA . ASP A 1 72 ? 19.066 4.888 -26.785 1.00 98.31 72 ASP A CA 1
ATOM 588 C C . ASP A 1 72 ? 20.149 3.815 -26.798 1.00 98.31 72 ASP A C 1
ATOM 590 O O . ASP A 1 72 ? 21.016 3.768 -25.920 1.00 98.31 72 ASP A O 1
ATOM 594 N N . VAL A 1 73 ? 20.135 2.979 -27.831 1.00 98.19 73 VAL A N 1
ATOM 595 C CA . VAL A 1 73 ? 21.229 2.059 -28.137 1.00 98.19 73 VAL A CA 1
ATOM 596 C C . VAL A 1 73 ? 21.947 2.556 -29.377 1.00 98.19 73 VAL A C 1
ATOM 598 O O . VAL A 1 73 ? 21.338 2.763 -30.424 1.00 98.19 73 VAL A O 1
ATOM 601 N N . ILE A 1 74 ? 23.257 2.744 -29.245 1.00 98.31 74 ILE A N 1
ATOM 602 C CA . ILE A 1 74 ? 24.139 3.235 -30.299 1.00 98.31 74 ILE A CA 1
ATOM 603 C C . ILE A 1 74 ? 25.166 2.147 -30.587 1.00 98.31 74 ILE A C 1
ATOM 605 O O . ILE A 1 74 ? 25.939 1.783 -29.702 1.00 98.31 74 ILE A O 1
ATOM 609 N N . TYR A 1 75 ? 25.195 1.653 -31.820 1.00 97.88 75 TYR A N 1
ATOM 610 C CA . TYR A 1 75 ? 26.252 0.798 -32.345 1.00 97.88 75 TYR A CA 1
ATOM 611 C C . TYR A 1 75 ? 27.263 1.652 -33.109 1.00 97.88 75 TYR A C 1
ATOM 613 O O . TYR A 1 75 ? 26.895 2.427 -33.989 1.00 97.88 75 TYR A O 1
ATOM 621 N N . GLY A 1 76 ? 28.542 1.522 -32.756 1.00 95.69 76 GLY A N 1
ATOM 622 C CA . GLY A 1 76 ? 29.619 2.369 -33.270 1.00 95.69 76 GLY A CA 1
ATOM 623 C C . GLY A 1 76 ? 30.108 2.037 -34.681 1.00 95.69 76 GLY A C 1
ATOM 624 O O . G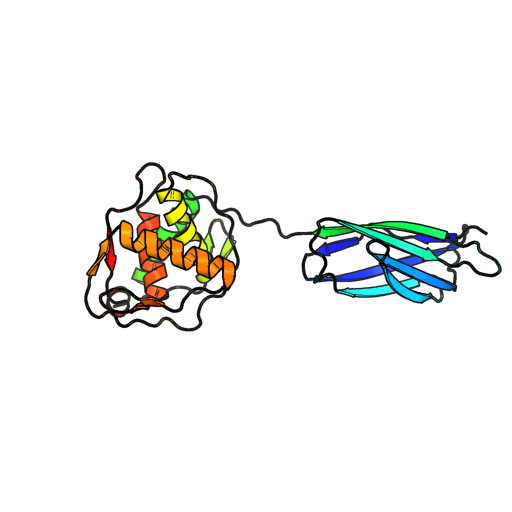LY A 1 76 ? 30.986 2.747 -35.161 1.00 95.69 76 GLY A O 1
ATOM 625 N N . GLY A 1 77 ? 29.571 0.994 -35.322 1.00 92.12 77 GLY A N 1
ATOM 626 C CA . GLY A 1 77 ? 30.060 0.498 -36.609 1.00 92.12 77 GLY A CA 1
ATOM 627 C C . GLY A 1 77 ? 31.363 -0.302 -36.504 1.00 92.12 77 GLY A C 1
ATOM 628 O O . GLY A 1 77 ? 31.960 -0.435 -35.427 1.00 92.12 77 GLY A O 1
ATOM 629 N N . ASP A 1 78 ? 31.795 -0.817 -37.649 1.00 85.31 78 ASP A N 1
ATOM 630 C CA . ASP A 1 78 ? 33.109 -1.412 -37.896 1.00 85.31 78 ASP A CA 1
ATOM 631 C C . ASP A 1 78 ? 33.576 -1.108 -39.338 1.00 85.31 78 ASP A C 1
ATOM 633 O O . ASP A 1 78 ? 33.042 -0.204 -39.983 1.00 85.31 78 ASP A O 1
ATOM 637 N N . ASP A 1 79 ? 34.606 -1.807 -39.826 1.00 86.12 79 ASP A N 1
ATOM 638 C CA . ASP A 1 79 ? 35.171 -1.580 -41.165 1.00 86.12 79 ASP A CA 1
ATOM 639 C C . ASP A 1 79 ? 34.188 -1.938 -42.303 1.00 86.12 79 ASP A C 1
ATOM 641 O O . ASP A 1 79 ? 34.348 -1.462 -43.428 1.00 86.12 79 ASP A O 1
ATOM 645 N N . GLU A 1 80 ? 33.166 -2.757 -42.029 1.00 88.62 80 GLU A N 1
ATOM 646 C CA . GLU A 1 80 ? 32.223 -3.286 -43.024 1.00 88.62 80 GLU A CA 1
ATOM 647 C C . GLU A 1 80 ? 30.811 -2.690 -42.876 1.00 88.62 80 GLU A C 1
ATOM 649 O O . GLU A 1 80 ? 30.069 -2.545 -43.862 1.00 88.62 80 GLU A O 1
ATOM 654 N N . CYS A 1 81 ? 30.429 -2.320 -41.653 1.00 91.38 81 CYS A N 1
ATOM 655 C CA . CYS A 1 81 ? 29.083 -1.898 -41.288 1.00 91.38 81 CYS A CA 1
ATOM 656 C C . CYS A 1 81 ? 29.052 -0.497 -40.668 1.00 91.38 81 CYS A C 1
ATOM 658 O O . CYS A 1 81 ? 29.801 -0.169 -39.746 1.00 91.38 81 CYS A O 1
ATOM 660 N N . ALA A 1 82 ? 28.127 0.337 -41.151 1.00 94.31 82 ALA A N 1
ATOM 661 C CA . ALA A 1 82 ? 27.973 1.707 -40.675 1.00 94.31 82 ALA A CA 1
ATOM 662 C C . ALA A 1 82 ? 27.449 1.755 -39.222 1.00 94.31 82 ALA A C 1
ATOM 664 O O . ALA A 1 82 ? 26.738 0.842 -38.790 1.00 94.31 82 ALA A O 1
ATOM 665 N N . PRO A 1 83 ? 27.740 2.821 -38.454 1.00 96.69 83 PRO A N 1
ATOM 666 C CA . PRO A 1 83 ? 27.117 3.043 -37.152 1.00 96.69 83 PRO A CA 1
ATOM 667 C C . PRO A 1 83 ? 25.588 3.123 -37.254 1.00 96.69 83 PRO A C 1
ATOM 669 O O . PRO A 1 83 ? 25.049 3.599 -38.251 1.00 96.69 83 PRO A O 1
ATOM 672 N N . ALA A 1 84 ? 24.889 2.725 -36.193 1.00 97.38 84 ALA A N 1
ATOM 673 C CA . ALA A 1 84 ? 23.431 2.803 -36.118 1.00 97.38 84 ALA A CA 1
ATOM 674 C C . ALA A 1 84 ? 22.960 3.228 -34.727 1.00 97.38 84 ALA A C 1
ATOM 676 O O . ALA A 1 84 ? 23.649 3.021 -33.728 1.00 97.38 84 ALA A O 1
ATOM 677 N N . MET A 1 85 ? 21.760 3.802 -34.660 1.00 97.38 85 MET A N 1
ATOM 678 C CA . MET A 1 85 ? 21.102 4.170 -33.411 1.00 97.38 85 MET A CA 1
ATOM 679 C C . MET A 1 85 ? 19.639 3.737 -33.441 1.00 97.38 85 MET A C 1
ATOM 681 O O . MET A 1 85 ? 18.949 3.914 -34.444 1.00 97.38 85 MET A O 1
ATOM 685 N N . LYS A 1 86 ? 19.165 3.199 -32.319 1.00 98.00 86 LYS A N 1
ATOM 686 C CA . LYS A 1 86 ? 17.760 2.878 -32.088 1.00 98.00 86 LYS A CA 1
ATOM 687 C C . LYS A 1 86 ? 17.329 3.473 -30.756 1.00 98.00 86 LYS A C 1
ATOM 689 O O . LYS A 1 86 ? 17.988 3.249 -29.743 1.00 98.00 86 LYS A O 1
ATOM 694 N N . SER A 1 87 ? 16.214 4.192 -30.786 1.00 97.75 87 SER A N 1
ATOM 695 C CA . SER A 1 87 ? 15.557 4.744 -29.604 1.00 97.75 87 SER A CA 1
ATOM 696 C C . SER A 1 87 ? 14.249 4.004 -29.354 1.00 97.75 87 SER A C 1
ATOM 698 O O . SER A 1 87 ? 13.455 3.821 -30.282 1.00 97.75 87 SER A O 1
ATOM 700 N N . VAL A 1 88 ? 14.042 3.584 -28.111 1.00 98.31 88 VAL A N 1
ATOM 701 C CA . VAL A 1 88 ? 12.811 2.956 -27.605 1.00 98.31 88 VAL A CA 1
ATOM 702 C C . VAL A 1 88 ? 12.455 3.553 -26.245 1.00 98.31 88 VAL A C 1
ATOM 704 O O . VAL A 1 88 ? 13.188 4.393 -25.710 1.00 98.31 88 VAL A O 1
ATOM 707 N N . LYS A 1 89 ? 11.335 3.123 -25.668 1.00 97.94 89 LYS A N 1
ATOM 708 C CA . LYS A 1 89 ? 10.917 3.528 -24.328 1.00 97.94 89 LYS A CA 1
ATOM 709 C C . LYS A 1 89 ? 11.205 2.451 -23.293 1.00 97.94 89 LYS A C 1
ATOM 711 O O . LYS A 1 89 ? 11.088 1.255 -23.548 1.00 97.94 89 LYS A O 1
ATOM 716 N N . ILE A 1 90 ? 11.514 2.903 -22.087 1.00 96.94 90 ILE A N 1
ATOM 717 C CA . ILE A 1 90 ? 11.384 2.112 -20.867 1.00 96.94 90 ILE A CA 1
ATOM 718 C C . ILE A 1 90 ? 10.111 2.583 -20.184 1.00 96.94 90 ILE A C 1
ATOM 720 O O . ILE A 1 90 ? 9.979 3.772 -19.906 1.00 96.94 90 ILE A O 1
ATOM 724 N N . ILE A 1 91 ? 9.191 1.664 -19.932 1.00 95.62 91 ILE A N 1
ATOM 725 C CA . ILE A 1 91 ? 7.904 1.918 -19.295 1.00 95.62 91 ILE A CA 1
ATOM 726 C C . ILE A 1 91 ? 7.982 1.369 -17.872 1.00 95.62 91 ILE A C 1
ATOM 728 O O . ILE A 1 91 ? 8.164 0.161 -17.680 1.00 95.62 91 ILE A O 1
ATOM 732 N N . ILE A 1 92 ? 7.852 2.256 -16.883 1.00 93.56 92 ILE A N 1
ATOM 733 C CA . ILE A 1 92 ? 7.789 1.873 -15.471 1.00 93.56 92 ILE A CA 1
ATOM 734 C C . ILE A 1 92 ? 6.337 1.529 -15.129 1.00 93.56 92 ILE A C 1
ATOM 736 O O . ILE A 1 92 ? 5.478 2.401 -14.981 1.00 93.56 92 ILE A O 1
ATOM 740 N N . GLU A 1 93 ? 6.054 0.237 -15.002 1.00 90.12 93 GLU A N 1
ATOM 741 C CA . GLU A 1 93 ? 4.753 -0.286 -14.606 1.00 90.12 93 GLU A CA 1
ATOM 742 C C . GLU A 1 93 ? 4.574 -0.120 -13.094 1.00 90.12 93 GLU A C 1
ATOM 744 O O . GLU A 1 93 ? 5.090 -0.892 -12.278 1.00 90.12 93 GLU A O 1
ATOM 749 N N . LYS A 1 94 ? 3.825 0.917 -12.712 1.00 82.94 94 LYS A N 1
ATOM 750 C CA . LYS A 1 94 ? 3.362 1.090 -11.334 1.00 82.94 94 LYS A CA 1
ATOM 751 C C . LYS A 1 94 ? 2.270 0.070 -11.044 1.00 82.94 94 LYS A C 1
ATOM 753 O O . LYS A 1 94 ? 1.402 -0.179 -11.881 1.00 82.94 94 LYS A O 1
ATOM 758 N N . ALA A 1 95 ? 2.308 -0.522 -9.853 1.00 76.56 95 ALA A N 1
ATOM 759 C CA . ALA A 1 95 ? 1.217 -1.377 -9.410 1.00 76.56 95 ALA A CA 1
ATOM 760 C C . ALA A 1 95 ? -0.075 -0.552 -9.357 1.00 76.56 95 ALA A C 1
ATOM 762 O O . ALA A 1 95 ? -0.076 0.560 -8.826 1.00 76.56 95 ALA A O 1
ATOM 763 N N . GLU A 1 96 ? -1.168 -1.091 -9.903 1.00 81.44 96 GLU A N 1
ATOM 764 C CA . GLU A 1 96 ? -2.462 -0.422 -9.808 1.00 81.44 96 GLU A CA 1
ATOM 765 C C . GLU A 1 96 ? -2.817 -0.187 -8.332 1.00 81.44 96 GLU A C 1
ATOM 767 O O . GLU A 1 96 ? -2.733 -1.124 -7.521 1.00 81.44 96 GLU A O 1
ATOM 772 N N . PRO A 1 97 ? -3.208 1.044 -7.958 1.00 85.56 97 PRO A N 1
ATOM 773 C CA . PRO A 1 97 ? -3.539 1.346 -6.580 1.00 85.56 97 PRO A CA 1
ATOM 774 C C . PRO A 1 97 ? -4.730 0.499 -6.132 1.00 85.56 97 PRO A C 1
ATOM 776 O O . PRO A 1 97 ? -5.725 0.319 -6.841 1.00 85.56 97 PRO A O 1
ATOM 779 N N . ILE A 1 98 ? -4.653 -0.025 -4.911 1.00 90.25 98 ILE A N 1
ATOM 780 C CA . ILE A 1 98 ? -5.790 -0.712 -4.309 1.00 90.25 98 ILE A CA 1
ATOM 781 C C . ILE A 1 98 ? -6.726 0.350 -3.736 1.00 90.25 98 ILE A C 1
ATOM 783 O O . ILE A 1 98 ? -6.472 0.899 -2.670 1.00 90.25 98 ILE A O 1
ATOM 787 N N . ILE A 1 99 ? -7.816 0.602 -4.453 1.00 95.31 99 ILE A N 1
ATOM 788 C CA . ILE A 1 99 ? -8.890 1.499 -4.024 1.00 95.31 99 ILE A CA 1
ATOM 789 C C . ILE A 1 99 ? -9.933 0.722 -3.209 1.00 95.31 99 ILE A C 1
ATOM 791 O O . ILE A 1 99 ? -10.289 -0.410 -3.562 1.00 95.31 99 ILE A O 1
ATOM 795 N N . ILE A 1 100 ? -10.372 1.306 -2.092 1.00 96.06 100 ILE A N 1
ATOM 796 C CA . ILE A 1 100 ? -11.327 0.739 -1.134 1.00 96.06 100 ILE A CA 1
ATOM 797 C C . ILE A 1 100 ? -12.400 1.787 -0.834 1.00 96.06 100 ILE A C 1
ATOM 799 O O . ILE A 1 100 ? -12.084 2.864 -0.334 1.00 96.06 100 ILE A O 1
ATOM 803 N N . SER A 1 101 ? -13.666 1.452 -1.082 1.00 95.00 101 SER A N 1
ATOM 804 C CA . SER A 1 101 ? -14.785 2.326 -0.720 1.00 95.00 101 SER A CA 1
ATOM 805 C C . SER A 1 101 ? -14.976 2.400 0.797 1.00 95.00 101 SER A C 1
ATOM 807 O O . SER A 1 101 ? -14.642 1.457 1.528 1.00 95.00 101 SER A O 1
ATOM 809 N N . ILE A 1 102 ? -15.572 3.493 1.290 1.00 92.69 102 ILE A N 1
ATOM 810 C CA . ILE A 1 102 ? -15.923 3.610 2.715 1.00 92.69 102 ILE A CA 1
ATOM 811 C C . ILE A 1 102 ? -16.861 2.470 3.139 1.00 92.69 102 ILE A C 1
ATOM 813 O O . ILE A 1 102 ? -16.654 1.878 4.197 1.00 92.69 102 ILE A O 1
ATOM 817 N N . THR A 1 103 ? -17.821 2.083 2.297 1.00 93.06 103 THR A N 1
ATOM 818 C CA . THR A 1 103 ? -18.754 0.980 2.582 1.00 93.06 103 THR A CA 1
ATOM 819 C C . THR A 1 103 ? -18.045 -0.363 2.757 1.00 93.06 103 THR A C 1
ATOM 821 O O . THR A 1 103 ? -18.339 -1.118 3.689 1.00 93.06 103 THR A O 1
ATOM 824 N N . ASP A 1 104 ? -17.070 -0.676 1.905 1.00 96.38 104 ASP A N 1
ATOM 825 C CA . ASP A 1 104 ? -16.308 -1.921 2.028 1.00 96.38 104 ASP A CA 1
ATOM 826 C C . ASP A 1 104 ? -15.419 -1.924 3.270 1.00 96.38 104 ASP A C 1
ATOM 828 O O . ASP A 1 104 ? -15.286 -2.957 3.941 1.00 96.38 104 ASP A O 1
ATOM 832 N N . LEU A 1 105 ? -14.852 -0.763 3.612 1.00 97.12 105 LEU A N 1
ATOM 833 C CA . LEU A 1 105 ? -14.099 -0.583 4.846 1.00 97.12 105 LEU A CA 1
ATOM 834 C C . LEU A 1 105 ? -14.995 -0.782 6.076 1.00 97.12 105 LEU A C 1
ATOM 836 O O . LEU A 1 105 ? -14.614 -1.533 6.972 1.00 97.12 105 LEU A O 1
ATOM 840 N N . GLN A 1 106 ? -16.195 -0.197 6.112 1.00 95.50 106 GLN A N 1
ATOM 841 C CA . GLN A 1 106 ? -17.171 -0.384 7.195 1.00 95.50 106 GLN A CA 1
ATOM 842 C C . GLN A 1 106 ? -17.534 -1.862 7.381 1.00 95.50 106 GLN A C 1
ATOM 844 O O . GLN A 1 106 ? -17.442 -2.400 8.487 1.00 95.50 106 GLN A O 1
ATOM 849 N N . ASN A 1 107 ? -17.858 -2.558 6.288 1.00 96.12 107 ASN A N 1
ATOM 850 C CA . ASN A 1 107 ? -18.165 -3.989 6.312 1.00 96.12 107 ASN A CA 1
ATOM 851 C C . ASN A 1 107 ? -16.973 -4.832 6.791 1.00 96.12 107 ASN A C 1
ATOM 853 O O . ASN A 1 107 ? -17.140 -5.862 7.451 1.00 96.12 107 ASN A O 1
ATOM 857 N N . ALA A 1 108 ? -15.745 -4.439 6.448 1.00 97.81 108 ALA A N 1
ATOM 858 C CA . ALA A 1 108 ? -14.536 -5.070 6.961 1.00 97.81 108 ALA A CA 1
ATOM 859 C C . ALA A 1 108 ? -14.334 -4.812 8.463 1.00 97.81 108 ALA A C 1
ATOM 861 O O . ALA A 1 108 ? -14.022 -5.755 9.190 1.00 97.81 108 ALA A O 1
ATOM 862 N N . CYS A 1 109 ? -14.577 -3.588 8.936 1.00 97.94 109 CYS A N 1
ATOM 863 C CA . CYS A 1 109 ? -14.487 -3.217 10.350 1.00 97.94 109 CYS A CA 1
ATOM 864 C C . CYS A 1 109 ? -15.499 -3.977 11.208 1.00 97.94 109 CYS A C 1
ATOM 866 O O . CYS A 1 109 ? -15.123 -4.547 12.231 1.00 97.94 109 CYS A O 1
ATOM 868 N N . TYR A 1 110 ? -16.747 -4.083 10.747 1.00 97.56 110 TYR A N 1
ATOM 869 C CA . TYR A 1 110 ? -17.786 -4.860 11.422 1.00 97.56 110 TYR A CA 1
ATOM 870 C C . TYR A 1 110 ? -17.352 -6.320 11.632 1.00 97.56 110 TYR A C 1
ATOM 872 O O . TYR A 1 110 ? -17.426 -6.861 12.739 1.00 97.56 110 TYR A O 1
ATOM 880 N N . ARG A 1 111 ? -16.833 -6.954 10.571 1.00 98.00 111 ARG A N 1
ATOM 881 C CA . ARG A 1 111 ? -16.323 -8.333 10.620 1.00 98.00 111 ARG A CA 1
ATOM 882 C C . ARG A 1 111 ? -15.088 -8.459 11.513 1.00 98.00 111 ARG A C 1
ATOM 884 O O . ARG A 1 111 ? -14.974 -9.443 12.240 1.00 98.00 111 ARG A O 1
ATOM 891 N N . LEU A 1 112 ? -14.184 -7.477 11.480 1.00 98.38 112 LEU A N 1
ATOM 892 C CA . LEU A 1 112 ? -12.996 -7.442 12.333 1.00 98.38 112 LEU A CA 1
ATOM 893 C C . LEU A 1 112 ? -13.370 -7.347 13.816 1.00 98.38 112 LEU A C 1
ATOM 895 O O . LEU A 1 112 ? -12.830 -8.111 14.612 1.00 98.38 112 LEU A O 1
ATOM 899 N N . ASN A 1 113 ? -14.313 -6.478 14.183 1.00 97.75 113 ASN A N 1
ATOM 900 C CA . ASN A 1 113 ? -14.782 -6.347 15.562 1.00 97.75 113 ASN A CA 1
ATOM 901 C C . ASN A 1 113 ? -15.333 -7.678 16.078 1.00 97.75 113 ASN A C 1
ATOM 903 O O . ASN A 1 113 ? -14.873 -8.183 17.100 1.00 97.75 113 ASN A O 1
ATOM 907 N N . LYS A 1 114 ? -16.224 -8.316 15.307 1.00 97.50 114 LYS A N 1
ATOM 908 C CA . LYS A 1 114 ? -16.761 -9.647 15.630 1.00 97.50 114 LYS A CA 1
ATOM 909 C C . LYS A 1 114 ? -15.669 -10.709 15.754 1.00 97.50 114 LYS A C 1
ATOM 911 O O . LYS A 1 114 ? -15.728 -11.564 16.635 1.00 97.50 114 LYS A O 1
ATOM 916 N N . TRP A 1 115 ? -14.658 -10.658 14.888 1.00 97.62 115 TRP A N 1
ATOM 917 C CA . TRP A 1 115 ? -13.526 -11.574 14.946 1.00 97.62 115 TRP A CA 1
ATOM 918 C C . TRP A 1 115 ? -12.690 -11.384 16.214 1.00 97.62 115 TRP A C 1
ATOM 920 O O . TRP A 1 115 ? -12.374 -12.380 16.864 1.00 97.62 115 TRP A O 1
ATOM 930 N N . ILE A 1 116 ? -12.358 -10.140 16.576 1.00 97.94 116 ILE A N 1
ATOM 931 C CA . ILE A 1 116 ? -11.607 -9.806 17.796 1.00 97.94 116 ILE A CA 1
ATOM 932 C C . ILE A 1 116 ? -12.384 -10.260 19.033 1.00 97.94 116 ILE A C 1
ATOM 934 O O . ILE A 1 116 ? -11.811 -10.932 19.886 1.00 97.94 116 ILE A O 1
ATOM 938 N N . GLU A 1 117 ? -13.685 -9.966 19.097 1.00 94.62 117 GLU A N 1
ATOM 939 C CA . GLU A 1 117 ? -14.565 -10.385 20.194 1.00 94.62 117 GLU A CA 1
ATOM 940 C C . GLU A 1 117 ? -14.578 -11.912 20.369 1.00 94.62 117 GLU A C 1
ATOM 942 O O . GLU A 1 117 ? -14.535 -12.403 21.497 1.00 94.62 117 GLU A O 1
ATOM 947 N N . ALA A 1 118 ? -14.612 -12.668 19.266 1.00 96.88 118 ALA A N 1
ATOM 948 C CA . ALA A 1 118 ? -14.673 -14.128 19.289 1.00 96.88 118 ALA A CA 1
ATOM 949 C C . ALA A 1 118 ? -13.310 -14.802 19.529 1.00 96.88 118 ALA A C 1
ATOM 951 O O . ALA A 1 118 ? -13.240 -15.824 20.206 1.00 96.88 118 ALA A O 1
ATOM 952 N N . HIS A 1 119 ? -12.226 -14.250 18.976 1.00 96.50 119 HIS A N 1
ATOM 953 C CA . HIS A 1 119 ? -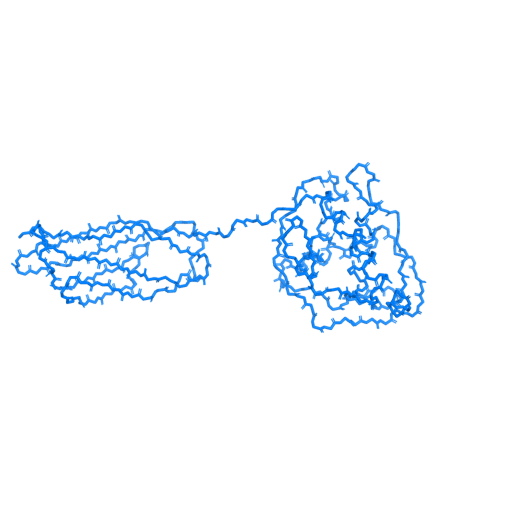10.896 -14.878 18.978 1.00 96.50 119 HIS A CA 1
ATOM 954 C C . HIS A 1 119 ? -9.922 -14.250 19.968 1.00 96.50 119 HIS A C 1
ATOM 956 O O . HIS A 1 119 ? -8.792 -14.727 20.081 1.00 96.50 119 HIS A O 1
ATOM 962 N N . LYS A 1 120 ? -10.337 -13.179 20.652 1.00 95.50 120 LYS A N 1
ATOM 963 C CA . LYS A 1 120 ? -9.578 -12.520 21.720 1.00 95.50 120 LYS A CA 1
ATOM 964 C C . LYS A 1 120 ? -8.192 -12.045 21.263 1.00 95.50 120 LYS A C 1
ATOM 966 O O . LYS A 1 120 ? -7.225 -12.050 22.017 1.00 95.50 120 LYS A O 1
ATOM 971 N N . ARG A 1 121 ? -8.079 -11.664 19.984 1.00 94.75 121 ARG A N 1
ATOM 972 C CA . ARG A 1 121 ? -6.850 -11.142 19.365 1.00 94.75 121 ARG A CA 1
ATOM 973 C C . ARG A 1 121 ? -7.134 -10.397 18.067 1.00 94.75 121 ARG A C 1
ATOM 975 O O . ARG A 1 121 ? -8.082 -10.715 17.351 1.00 94.75 121 ARG A O 1
ATOM 982 N N . VAL A 1 122 ? -6.232 -9.487 17.712 1.00 96.75 122 VAL A N 1
ATOM 983 C CA . VAL A 1 122 ? -6.209 -8.847 16.391 1.00 96.75 122 VAL A CA 1
ATOM 984 C C . VAL A 1 122 ? -5.527 -9.787 15.379 1.00 96.75 122 VAL A C 1
ATOM 986 O O . VAL A 1 122 ? -4.441 -10.297 15.667 1.00 96.75 122 VAL A O 1
ATOM 989 N N . PRO A 1 123 ? -6.130 -10.067 14.208 1.00 97.12 123 PRO A N 1
ATOM 990 C CA . PRO A 1 123 ? -5.487 -10.861 13.165 1.00 97.12 123 PRO A CA 1
ATOM 991 C C . PRO A 1 123 ? -4.360 -10.063 12.488 1.00 97.12 123 PRO A C 1
ATOM 993 O O . PRO A 1 123 ? -4.405 -8.839 12.418 1.00 97.12 123 PRO A O 1
ATOM 996 N N . GLY A 1 124 ? -3.353 -10.747 11.933 1.00 95.88 124 GLY A N 1
ATOM 997 C CA . GLY A 1 124 ? -2.256 -10.069 11.220 1.00 95.88 124 GLY A CA 1
ATOM 998 C C . GLY A 1 124 ? -2.675 -9.454 9.877 1.00 95.88 124 GLY A C 1
ATOM 999 O O . GLY A 1 124 ? -2.090 -8.465 9.430 1.00 95.88 124 GLY A O 1
ATOM 1000 N N . LYS A 1 125 ? -3.702 -10.031 9.240 1.00 97.12 125 LYS A N 1
ATOM 1001 C CA . LYS A 1 125 ? -4.305 -9.560 7.990 1.00 97.12 125 LYS A CA 1
ATOM 1002 C C . LYS A 1 125 ? -5.814 -9.803 7.991 1.00 97.12 125 LYS A C 1
ATOM 1004 O O . LYS A 1 125 ? -6.289 -10.706 8.679 1.00 97.12 125 LYS A O 1
ATOM 1009 N N . ILE A 1 126 ? -6.538 -9.047 7.172 1.00 97.50 126 ILE A N 1
ATOM 1010 C CA . ILE A 1 126 ? -7.962 -9.244 6.880 1.00 97.50 126 ILE A CA 1
ATOM 1011 C C . ILE A 1 126 ? -8.227 -9.217 5.370 1.00 97.50 126 ILE A C 1
ATOM 1013 O O . ILE A 1 126 ? -7.348 -8.858 4.588 1.00 97.50 126 ILE A O 1
ATOM 1017 N N . LEU A 1 127 ? -9.449 -9.574 4.965 1.00 96.19 127 LEU A N 1
ATOM 1018 C CA . LEU A 1 127 ? -9.905 -9.481 3.577 1.00 96.19 127 LEU A CA 1
ATOM 1019 C C . LEU A 1 127 ? -10.891 -8.322 3.385 1.00 96.19 127 LEU A C 1
ATOM 1021 O O . LEU A 1 127 ? -11.976 -8.310 3.975 1.00 96.19 127 LEU A O 1
ATOM 1025 N N . ILE A 1 128 ? -10.555 -7.410 2.474 1.00 96.69 128 ILE A N 1
ATOM 1026 C CA . ILE A 1 128 ? -11.454 -6.360 1.974 1.00 96.69 128 ILE A CA 1
ATOM 1027 C C . ILE A 1 128 ? -11.612 -6.592 0.473 1.00 96.69 128 ILE A C 1
ATOM 1029 O O . ILE A 1 128 ? -10.623 -6.598 -0.251 1.00 96.69 128 ILE A O 1
ATOM 1033 N N . ASN A 1 129 ? -12.826 -6.887 0.001 1.00 91.50 129 ASN A N 1
ATOM 1034 C CA . ASN A 1 129 ? -13.094 -7.227 -1.407 1.00 91.50 129 ASN A CA 1
ATOM 1035 C C . ASN A 1 129 ? -12.143 -8.279 -2.003 1.00 91.50 129 ASN A C 1
ATOM 1037 O O . ASN A 1 129 ? -11.622 -8.113 -3.103 1.00 91.50 129 ASN A O 1
ATOM 1041 N N . LYS A 1 130 ? -11.902 -9.372 -1.263 1.00 89.69 130 LYS A N 1
ATOM 1042 C CA . LYS A 1 130 ? -10.967 -10.463 -1.621 1.00 89.69 130 LYS A CA 1
ATOM 1043 C C . LYS A 1 130 ? -9.484 -10.054 -1.691 1.00 89.69 130 LYS A C 1
ATOM 1045 O O . LYS A 1 130 ? -8.656 -10.893 -2.029 1.00 89.69 130 LYS A O 1
ATOM 1050 N N . LYS A 1 131 ? -9.132 -8.815 -1.337 1.00 92.06 131 LYS A N 1
ATOM 1051 C CA . LYS A 1 131 ? -7.747 -8.346 -1.224 1.00 92.06 131 LYS A CA 1
ATOM 1052 C C . LYS A 1 131 ? -7.252 -8.540 0.207 1.00 92.06 131 LYS A C 1
ATOM 1054 O O . LYS A 1 131 ? -7.945 -8.168 1.156 1.00 92.06 131 LYS A O 1
ATOM 1059 N N . GLU A 1 132 ? -6.063 -9.116 0.362 1.00 94.19 132 GLU A N 1
ATOM 1060 C CA . GLU A 1 132 ? -5.404 -9.214 1.665 1.00 94.19 132 GLU A CA 1
ATOM 1061 C C . GLU A 1 132 ? -4.863 -7.851 2.100 1.00 94.19 132 GLU A C 1
ATOM 1063 O O . GLU A 1 132 ? -4.064 -7.231 1.401 1.00 94.19 132 GLU A O 1
ATOM 1068 N N . VAL A 1 133 ? -5.260 -7.412 3.290 1.00 96.75 133 VAL A N 1
ATOM 1069 C CA . VAL A 1 133 ? -4.851 -6.139 3.887 1.00 96.75 133 VAL A CA 1
ATOM 1070 C C . VAL A 1 133 ? -4.194 -6.427 5.232 1.00 96.75 133 VAL A C 1
ATOM 1072 O O . VAL A 1 133 ? -4.806 -7.050 6.098 1.00 96.75 133 VAL A O 1
ATOM 1075 N N . THR A 1 134 ? -2.938 -6.007 5.417 1.00 97.50 134 THR A N 1
ATOM 1076 C CA . THR A 1 134 ? -2.258 -6.111 6.720 1.00 97.50 134 THR A CA 1
ATOM 1077 C C . THR A 1 134 ? -2.924 -5.196 7.736 1.00 97.50 134 THR A C 1
ATOM 1079 O O . THR A 1 134 ? -3.501 -4.171 7.373 1.00 97.50 134 THR A O 1
ATOM 1082 N N . ILE A 1 135 ? -2.826 -5.529 9.022 1.00 97.56 135 ILE A N 1
ATOM 1083 C CA . ILE A 1 135 ? -3.483 -4.714 10.046 1.00 97.56 135 ILE A CA 1
ATOM 1084 C C . ILE A 1 135 ? -2.909 -3.290 10.145 1.00 97.56 135 ILE A C 1
ATOM 1086 O O . ILE A 1 135 ? -3.652 -2.355 10.420 1.00 97.56 135 ILE A O 1
ATOM 1090 N N . GLY A 1 136 ? -1.619 -3.090 9.846 1.00 97.38 136 GLY A N 1
ATOM 1091 C CA . GLY A 1 136 ? -1.038 -1.750 9.723 1.00 97.38 136 GLY A CA 1
ATOM 1092 C C . GLY A 1 136 ? -1.653 -0.952 8.572 1.00 97.38 136 GLY A C 1
ATOM 1093 O O . GLY A 1 136 ? -2.082 0.182 8.772 1.00 97.38 136 GLY A O 1
ATOM 1094 N N . ASN A 1 137 ? -1.774 -1.552 7.382 1.00 97.56 137 ASN A N 1
ATOM 1095 C CA . ASN A 1 137 ? -2.396 -0.873 6.242 1.00 97.56 137 ASN A CA 1
ATOM 1096 C C . ASN A 1 137 ? -3.879 -0.588 6.505 1.00 97.56 137 ASN A C 1
ATOM 1098 O O . ASN A 1 137 ? -4.364 0.484 6.149 1.00 97.56 137 ASN A O 1
ATOM 1102 N N . LEU A 1 138 ? -4.585 -1.512 7.171 1.00 98.38 138 LEU A N 1
ATOM 1103 C CA . LEU A 1 138 ? -5.940 -1.264 7.650 1.00 98.38 138 LEU A CA 1
ATOM 1104 C C . LEU A 1 138 ? -5.964 -0.054 8.581 1.00 98.38 138 LEU A C 1
ATOM 1106 O O . LEU A 1 138 ? -6.769 0.839 8.370 1.00 98.38 138 LEU A O 1
ATOM 1110 N N . PHE A 1 139 ? -5.081 0.004 9.577 1.00 98.50 139 PHE A N 1
ATOM 1111 C CA . PHE A 1 139 ? -5.047 1.118 10.520 1.00 98.50 139 PHE A CA 1
ATOM 1112 C C . PHE A 1 139 ? -4.848 2.468 9.819 1.00 98.50 139 PHE A C 1
ATOM 1114 O O . PHE A 1 139 ? -5.544 3.427 10.141 1.00 98.50 139 PHE A O 1
ATOM 1121 N N . ASN A 1 140 ? -3.991 2.522 8.794 1.00 97.94 140 ASN A N 1
ATOM 1122 C CA . ASN A 1 140 ? -3.851 3.707 7.948 1.00 97.94 140 ASN A CA 1
ATOM 1123 C C . ASN A 1 140 ? -5.162 4.084 7.226 1.00 97.94 140 ASN A C 1
ATOM 1125 O O . ASN A 1 140 ? -5.511 5.265 7.175 1.00 97.94 140 ASN A O 1
ATOM 1129 N N . LEU A 1 141 ? -5.907 3.105 6.694 1.00 97.81 141 LEU A N 1
ATOM 1130 C CA . LEU A 1 141 ? -7.236 3.357 6.118 1.00 97.81 141 LEU A CA 1
ATOM 1131 C C . LEU A 1 141 ? -8.210 3.891 7.169 1.00 97.81 141 LEU A C 1
ATOM 1133 O O . LEU A 1 141 ? -8.941 4.825 6.872 1.00 97.81 141 LEU A O 1
ATOM 1137 N N . LEU A 1 142 ? -8.205 3.338 8.387 1.00 98.31 142 LEU A N 1
ATOM 1138 C CA . LEU A 1 142 ? -9.119 3.747 9.455 1.00 98.31 142 LEU A CA 1
ATOM 1139 C C . LEU A 1 142 ? -8.907 5.208 9.860 1.00 98.31 142 LEU A C 1
ATOM 1141 O O . LEU A 1 142 ? -9.865 5.976 9.875 1.00 98.31 142 LEU A O 1
ATOM 1145 N N . VAL A 1 143 ? -7.664 5.611 10.148 1.00 98.06 143 VAL A N 1
ATOM 1146 C CA . VAL A 1 143 ? -7.376 7.007 10.524 1.00 98.06 143 VAL A CA 1
ATOM 1147 C C . VAL A 1 143 ? -7.631 7.960 9.357 1.00 98.06 143 VAL A C 1
ATOM 1149 O O . VAL A 1 143 ? -8.129 9.063 9.562 1.00 98.06 143 VAL A O 1
ATOM 1152 N N . THR A 1 144 ? -7.372 7.534 8.116 1.00 97.12 144 THR A N 1
ATOM 1153 C CA . THR A 1 144 ? -7.699 8.338 6.929 1.00 97.12 144 THR A CA 1
ATOM 1154 C C . THR A 1 144 ? -9.212 8.491 6.770 1.00 97.12 144 THR A C 1
ATOM 1156 O O . THR A 1 144 ? -9.679 9.600 6.537 1.00 97.12 144 THR A O 1
ATOM 1159 N N . ALA A 1 145 ? -9.980 7.419 6.962 1.00 96.94 145 ALA A N 1
ATOM 1160 C CA . ALA A 1 145 ? -11.434 7.435 6.877 1.00 96.94 145 ALA A CA 1
ATOM 1161 C C . ALA A 1 145 ? -12.068 8.323 7.955 1.00 96.94 145 ALA A C 1
ATOM 1163 O O . ALA A 1 145 ? -12.973 9.083 7.635 1.00 96.94 145 ALA A O 1
ATOM 1164 N N . VAL A 1 146 ? -11.571 8.293 9.200 1.00 97.75 146 VAL A N 1
ATOM 1165 C CA . VAL A 1 146 ? -12.042 9.205 10.262 1.00 97.75 146 VAL A CA 1
ATOM 1166 C C . VAL A 1 146 ? -11.859 10.662 9.836 1.00 97.75 146 VAL A C 1
ATOM 1168 O O . VAL A 1 146 ? -12.807 11.439 9.898 1.00 97.75 146 VAL A O 1
ATOM 1171 N N . ASN A 1 147 ? -10.676 11.010 9.326 1.00 96.44 147 ASN A N 1
ATOM 1172 C CA . ASN A 1 147 ? -10.391 12.353 8.822 1.00 96.44 147 ASN A CA 1
ATOM 1173 C C . ASN A 1 147 ? -11.278 12.752 7.637 1.00 96.44 147 ASN A C 1
ATOM 1175 O O . ASN A 1 147 ? -11.743 13.886 7.571 1.00 96.44 147 ASN A O 1
ATOM 1179 N N . ASN A 1 148 ? -11.510 11.842 6.692 1.00 94.75 148 ASN A N 1
ATOM 1180 C CA . ASN A 1 148 ? -12.346 12.122 5.528 1.00 94.75 148 ASN A CA 1
ATOM 1181 C C . ASN A 1 148 ? -13.807 12.337 5.946 1.00 94.75 148 ASN A C 1
ATOM 1183 O O . ASN A 1 148 ? -14.394 13.353 5.584 1.00 94.75 148 ASN A O 1
ATOM 1187 N N . ILE A 1 149 ? -14.360 11.463 6.796 1.00 95.19 149 ILE A N 1
ATOM 1188 C CA . ILE A 1 149 ? -15.727 11.610 7.319 1.00 95.19 149 ILE A CA 1
ATOM 1189 C C . ILE A 1 149 ? -15.864 12.919 8.113 1.00 95.19 149 ILE A C 1
ATOM 1191 O O . ILE A 1 149 ? -16.847 13.627 7.923 1.00 95.19 149 ILE A O 1
ATOM 1195 N N . ASN A 1 150 ? -14.870 13.291 8.933 1.00 95.62 150 ASN A N 1
ATOM 1196 C CA . ASN A 1 150 ? -14.865 14.575 9.650 1.00 95.62 150 ASN A CA 1
ATOM 1197 C C . ASN A 1 150 ? -14.960 15.788 8.704 1.00 95.62 150 ASN A C 1
ATOM 1199 O O . ASN A 1 150 ? -15.549 16.808 9.048 1.00 95.62 150 ASN A O 1
ATOM 1203 N N . ASN A 1 151 ? -14.405 15.664 7.497 1.00 93.56 151 ASN A N 1
ATOM 1204 C CA . ASN A 1 151 ? -14.413 16.699 6.466 1.00 93.56 151 ASN A CA 1
ATOM 1205 C C . ASN A 1 151 ? -15.564 16.549 5.450 1.00 93.56 151 ASN A C 1
ATOM 1207 O O . ASN A 1 151 ? -15.557 17.232 4.427 1.00 93.56 151 ASN A O 1
ATOM 1211 N N . ASN A 1 152 ? -16.553 15.683 5.715 1.00 91.56 152 ASN A N 1
ATOM 1212 C CA . ASN A 1 152 ? -17.646 15.337 4.793 1.00 91.56 152 ASN A CA 1
ATOM 1213 C C . ASN A 1 152 ? -17.166 14.827 3.418 1.00 91.56 152 ASN A C 1
ATOM 1215 O O . ASN A 1 152 ? -17.827 15.033 2.399 1.00 91.56 152 ASN A O 1
ATOM 1219 N N . ASP A 1 153 ? -16.016 14.156 3.385 1.00 92.06 153 ASP A N 1
ATOM 1220 C CA . ASP A 1 153 ? -15.459 13.533 2.189 1.00 92.06 153 ASP A CA 1
ATOM 1221 C C . ASP A 1 153 ? -15.852 12.048 2.123 1.00 92.06 153 ASP A C 1
ATOM 1223 O O . ASP A 1 153 ? -15.484 11.240 2.980 1.00 92.06 153 ASP A O 1
ATOM 1227 N N . ALA A 1 154 ? -16.613 11.700 1.084 1.00 87.94 154 ALA A N 1
ATOM 1228 C CA . ALA A 1 154 ? -17.076 10.344 0.794 1.00 87.94 154 ALA A CA 1
ATOM 1229 C C . ALA A 1 154 ? -16.218 9.621 -0.262 1.00 87.94 154 ALA A C 1
ATOM 1231 O O . ALA A 1 154 ? -16.618 8.563 -0.749 1.00 87.94 154 ALA A O 1
ATOM 1232 N N . GLY A 1 155 ? -15.076 10.196 -0.648 1.00 92.00 155 GLY A N 1
ATOM 1233 C CA . GLY A 1 155 ? -14.172 9.623 -1.635 1.00 92.00 155 GLY A CA 1
ATOM 1234 C C . GLY A 1 155 ? -13.602 8.268 -1.215 1.00 92.00 155 GLY A C 1
ATOM 1235 O O . GLY A 1 155 ? -13.388 7.985 -0.032 1.00 92.00 155 GLY A O 1
ATOM 1236 N N . ASP A 1 156 ? -13.329 7.431 -2.214 1.00 94.81 156 ASP A N 1
ATOM 1237 C CA . ASP A 1 156 ? -12.673 6.149 -1.993 1.00 94.81 156 ASP A CA 1
ATOM 1238 C C . ASP A 1 156 ? -11.244 6.329 -1.455 1.00 94.81 156 ASP A C 1
ATOM 1240 O O . ASP A 1 156 ? -10.548 7.313 -1.719 1.00 94.81 156 ASP A O 1
ATOM 1244 N N . LEU A 1 157 ? -10.784 5.329 -0.710 1.00 94.94 157 LEU A N 1
ATOM 1245 C CA . LEU A 1 157 ? -9.502 5.336 -0.025 1.00 94.94 157 LEU A CA 1
ATOM 1246 C C . LEU A 1 157 ? -8.475 4.519 -0.801 1.00 94.94 157 LEU A C 1
ATOM 1248 O O . LEU A 1 157 ? -8.679 3.340 -1.095 1.00 94.94 157 LEU A O 1
ATOM 1252 N N . GLU A 1 158 ? -7.321 5.120 -1.062 1.00 94.31 158 GLU A N 1
ATOM 1253 C CA . GLU A 1 158 ? -6.160 4.401 -1.571 1.00 94.31 158 GLU A CA 1
ATOM 1254 C C . GLU A 1 158 ? -5.431 3.672 -0.430 1.00 94.31 158 GLU A C 1
ATOM 1256 O O . GLU A 1 158 ? -5.016 4.270 0.570 1.00 94.31 158 GLU A O 1
ATOM 1261 N N . LEU A 1 159 ? -5.231 2.364 -0.587 1.00 93.50 159 LEU A N 1
ATOM 1262 C CA . LEU A 1 159 ? -4.443 1.552 0.329 1.00 93.50 159 LEU A CA 1
ATOM 1263 C C . LEU A 1 159 ? -2.959 1.916 0.224 1.00 93.50 159 LEU A C 1
ATOM 1265 O O . LEU A 1 159 ? -2.285 1.569 -0.744 1.00 93.50 159 LEU A O 1
ATOM 1269 N N . LYS A 1 160 ? -2.420 2.516 1.284 1.00 90.69 160 LYS A N 1
ATOM 1270 C CA . LYS A 1 160 ? -0.982 2.775 1.416 1.00 90.69 160 LYS A CA 1
ATOM 1271 C C . LYS A 1 160 ? -0.327 1.722 2.295 1.00 90.69 160 LYS A C 1
ATOM 1273 O O . LYS A 1 160 ? -0.868 1.336 3.333 1.00 90.69 160 LYS A O 1
ATOM 1278 N N . TRP A 1 161 ? 0.851 1.265 1.877 1.00 91.62 161 TRP A N 1
ATOM 1279 C CA . TRP A 1 161 ? 1.657 0.368 2.693 1.00 91.62 161 TRP A CA 1
ATOM 1280 C C . TRP A 1 161 ? 2.255 1.118 3.882 1.00 91.62 161 TRP A C 1
ATOM 1282 O O . TRP A 1 161 ? 2.862 2.179 3.717 1.00 91.62 161 TRP A O 1
ATOM 1292 N N . VAL A 1 162 ? 2.105 0.539 5.071 1.00 91.69 162 VAL A N 1
ATOM 1293 C CA . VAL A 1 162 ? 2.744 0.991 6.305 1.00 91.69 162 VAL A CA 1
ATOM 1294 C C . VAL A 1 162 ? 3.189 -0.217 7.129 1.00 91.69 162 VAL A C 1
ATOM 1296 O O . VAL A 1 162 ? 2.546 -1.272 7.171 1.00 91.69 162 VAL A O 1
ATOM 1299 N N . LYS A 1 163 ? 4.312 -0.071 7.822 1.00 92.31 163 LYS A N 1
ATOM 1300 C CA . LYS A 1 163 ? 4.851 -1.088 8.716 1.00 92.31 163 LYS A CA 1
ATOM 1301 C C . LYS A 1 163 ? 3.958 -1.227 9.949 1.00 92.31 163 LYS A C 1
ATOM 1303 O O . LYS A 1 163 ? 3.728 -0.264 10.675 1.00 92.31 163 LYS A O 1
ATOM 1308 N N . THR A 1 164 ? 3.506 -2.452 10.212 1.00 95.00 164 THR A N 1
ATOM 1309 C CA . THR A 1 164 ? 2.835 -2.802 11.473 1.00 95.00 164 THR A CA 1
ATOM 1310 C C . THR A 1 164 ? 3.872 -2.845 12.606 1.00 95.00 164 THR A C 1
ATOM 1312 O O . THR A 1 164 ? 4.938 -3.440 12.409 1.00 95.00 164 THR A O 1
ATOM 1315 N N . PRO A 1 165 ? 3.610 -2.239 13.776 1.00 95.94 165 PRO A N 1
ATOM 1316 C CA . PRO A 1 165 ? 4.528 -2.284 14.905 1.00 95.94 165 PRO A CA 1
ATOM 1317 C C . PRO A 1 165 ? 4.670 -3.722 15.415 1.00 95.94 165 PRO A C 1
ATOM 1319 O O . PRO A 1 165 ? 3.716 -4.496 15.424 1.00 95.94 165 PRO A O 1
ATOM 1322 N N . SER A 1 166 ? 5.875 -4.086 15.856 1.00 93.00 166 SER A N 1
ATOM 1323 C CA . SER A 1 166 ? 6.153 -5.414 16.423 1.00 93.00 166 SER A CA 1
ATOM 1324 C C . SER A 1 166 ? 5.579 -5.599 17.828 1.00 93.00 166 SER A C 1
ATOM 1326 O O . SER A 1 166 ? 5.470 -6.728 18.300 1.00 93.00 166 SER A O 1
ATOM 1328 N N . VAL A 1 167 ? 5.232 -4.499 18.499 1.00 93.50 167 VAL A N 1
ATOM 1329 C CA . VAL A 1 167 ? 4.709 -4.473 19.865 1.00 93.50 167 VAL A CA 1
ATOM 1330 C C . VAL A 1 167 ? 3.518 -3.524 19.960 1.00 93.50 167 VAL A C 1
ATOM 1332 O O . VAL A 1 167 ? 3.470 -2.500 19.281 1.00 93.50 167 VAL A O 1
ATOM 1335 N N . SER A 1 168 ? 2.580 -3.855 20.842 1.00 96.38 168 SER A N 1
ATOM 1336 C CA . SER A 1 168 ? 1.482 -2.985 21.264 1.00 96.38 168 SER A CA 1
ATOM 1337 C C . SER A 1 168 ? 1.690 -2.687 22.744 1.00 96.38 168 SER A C 1
ATOM 1339 O O . SER A 1 168 ? 1.661 -3.616 23.548 1.00 96.38 168 SER A O 1
ATOM 1341 N N . SER A 1 169 ? 1.953 -1.427 23.096 1.00 95.31 169 SER A N 1
ATOM 1342 C CA . SER A 1 169 ? 2.279 -1.029 24.472 1.00 95.31 169 SER A CA 1
ATOM 1343 C C . SER A 1 169 ? 1.098 -0.300 25.098 1.00 95.31 169 SER A C 1
ATOM 1345 O O . SER A 1 169 ? 0.717 0.763 24.626 1.00 95.31 169 SER A O 1
ATOM 1347 N N . GLU A 1 170 ? 0.499 -0.859 26.142 1.00 97.88 170 GLU A N 1
ATOM 1348 C CA . GLU A 1 170 ? -0.680 -0.270 26.773 1.00 97.88 170 GLU A CA 1
ATOM 1349 C C . GLU A 1 170 ? -0.478 -0.107 28.277 1.00 97.88 170 GLU A C 1
ATOM 1351 O O . GLU A 1 170 ? 0.078 -0.992 28.928 1.00 97.88 170 GLU A O 1
ATOM 1356 N N . THR A 1 171 ? -0.935 1.023 28.822 1.00 97.69 171 THR A N 1
ATOM 1357 C CA . THR A 1 171 ? -0.880 1.298 30.268 1.00 97.69 171 THR A CA 1
ATOM 1358 C C . THR A 1 171 ? -2.202 1.780 30.856 1.00 97.69 171 THR A C 1
ATOM 1360 O O . THR A 1 171 ? -2.264 1.985 32.064 1.00 97.69 171 THR A O 1
ATOM 1363 N N . ILE A 1 172 ? -3.244 1.974 30.043 1.00 96.75 172 ILE A N 1
ATOM 1364 C CA . ILE A 1 172 ? -4.583 2.262 30.565 1.00 96.75 172 ILE A CA 1
ATOM 1365 C C . ILE A 1 172 ? -5.103 1.059 31.365 1.00 96.75 172 ILE A C 1
ATOM 1367 O O . ILE A 1 172 ? -4.940 -0.097 30.965 1.00 96.75 172 ILE A O 1
ATOM 1371 N N . THR A 1 173 ? -5.716 1.320 32.516 1.00 94.75 173 THR A N 1
ATOM 1372 C CA . THR A 1 173 ? -6.193 0.263 33.425 1.00 94.75 173 THR A CA 1
ATOM 1373 C C . THR A 1 173 ? -7.682 0.310 33.705 1.00 94.75 173 THR A C 1
ATOM 1375 O O . THR A 1 173 ? -8.201 -0.690 34.183 1.00 94.75 173 THR A O 1
ATOM 1378 N N . GLU A 1 174 ? -8.341 1.422 33.383 1.00 94.00 174 GLU A N 1
ATOM 1379 C CA . GLU A 1 174 ? -9.762 1.660 33.620 1.00 94.00 174 GLU A CA 1
ATOM 1380 C C . GLU A 1 174 ? -10.432 2.156 32.331 1.00 94.00 174 GLU A C 1
ATOM 1382 O O . GLU A 1 174 ? -9.769 2.809 31.515 1.00 94.00 174 GLU A O 1
ATOM 1387 N N . PRO A 1 175 ? -11.730 1.879 32.127 1.00 94.12 175 PRO A N 1
ATOM 1388 C CA . PRO A 1 175 ? -12.463 2.432 31.003 1.00 94.12 175 PRO A CA 1
ATOM 1389 C C . PRO A 1 175 ? -12.541 3.963 31.044 1.00 94.12 175 PRO A C 1
ATOM 1391 O O . PRO A 1 175 ? -12.775 4.558 32.096 1.00 94.12 175 PRO A O 1
ATOM 1394 N N . SER A 1 176 ? -12.427 4.606 29.885 1.00 94.75 176 SER A N 1
ATOM 1395 C CA . SER A 1 176 ? -12.577 6.058 29.754 1.00 94.75 176 SER A CA 1
ATOM 1396 C C . SER A 1 176 ? -13.259 6.429 28.443 1.00 94.75 176 SER A C 1
ATOM 1398 O O . SER A 1 176 ? -13.178 5.699 27.455 1.00 94.75 176 SER A O 1
ATOM 1400 N N . LEU A 1 177 ? -13.951 7.565 28.424 1.00 96.19 177 LEU A N 1
ATOM 1401 C CA . LEU A 1 177 ? -14.525 8.106 27.197 1.00 96.19 177 LEU A CA 1
ATOM 1402 C C . LEU A 1 177 ? -13.442 8.872 26.432 1.00 96.19 177 LEU A C 1
ATOM 1404 O O . LEU A 1 177 ? -12.778 9.717 27.019 1.00 96.19 177 LEU A O 1
ATOM 1408 N N . LEU A 1 178 ? -13.300 8.584 25.141 1.00 96.31 178 LEU A N 1
ATOM 1409 C CA . LEU A 1 178 ? -12.536 9.392 24.197 1.00 96.31 178 LEU A CA 1
ATOM 1410 C C . LEU A 1 178 ? -13.531 10.176 23.343 1.00 96.31 178 LEU A C 1
ATOM 1412 O O . LEU A 1 178 ? -14.330 9.580 22.614 1.00 96.31 178 LEU A O 1
ATOM 1416 N N . SER A 1 179 ? -13.532 11.496 23.476 1.00 97.31 179 SER A N 1
ATOM 1417 C CA . SER A 1 179 ? -14.436 12.380 22.740 1.00 97.31 179 SER A CA 1
ATOM 1418 C C . SER A 1 179 ? -14.115 12.418 21.243 1.00 97.31 179 SER A C 1
ATOM 1420 O O . SER A 1 179 ? -13.018 12.049 20.816 1.00 97.31 179 SER A O 1
ATOM 1422 N N . ASN A 1 180 ? -15.079 12.887 20.443 1.00 96.69 180 ASN A N 1
ATOM 1423 C CA . ASN A 1 180 ? -14.886 13.136 19.014 1.00 96.69 180 ASN A CA 1
ATOM 1424 C C . ASN A 1 180 ? -13.655 13.995 18.715 1.00 96.69 180 ASN A C 1
ATOM 1426 O O . ASN A 1 180 ? -12.820 13.583 17.914 1.00 96.69 180 ASN A O 1
ATOM 1430 N N . GLU A 1 181 ? -1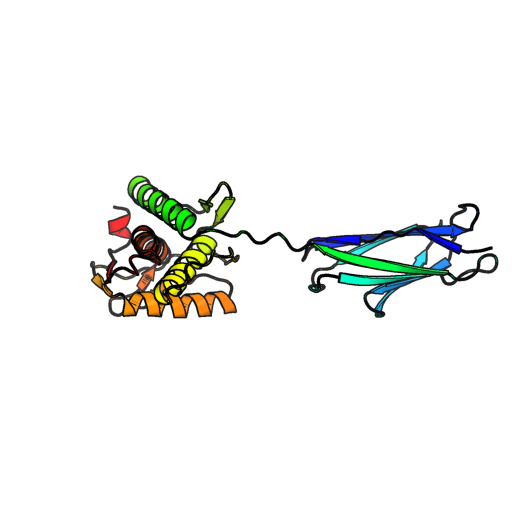3.509 15.130 19.397 1.00 96.88 181 GLU A N 1
ATOM 1431 C CA . GLU A 1 181 ? -12.376 16.035 19.190 1.00 96.88 181 GLU A CA 1
ATOM 1432 C C . GLU A 1 181 ? -11.035 15.337 19.459 1.00 96.88 181 GLU A C 1
ATOM 1434 O O . GLU A 1 181 ? -10.092 15.474 18.678 1.00 96.88 181 GLU A O 1
ATOM 1439 N N . GLU A 1 182 ? -10.952 14.533 20.523 1.00 97.56 182 GLU A N 1
ATOM 1440 C CA . GLU A 1 182 ? -9.719 13.835 20.888 1.00 97.56 182 GLU A CA 1
ATOM 1441 C C . GLU A 1 182 ? -9.336 12.763 19.872 1.00 97.56 182 GLU A C 1
ATOM 1443 O O . GLU A 1 182 ? -8.189 12.731 19.421 1.00 97.56 182 GLU A O 1
ATOM 1448 N N . TYR A 1 183 ? -10.263 11.879 19.487 1.00 97.75 183 TYR A N 1
ATOM 1449 C CA . TYR A 1 183 ? -9.901 10.827 18.540 1.00 97.75 183 TYR A CA 1
ATOM 1450 C C . TYR A 1 183 ? -9.688 11.375 17.126 1.00 97.75 183 TYR A C 1
ATOM 1452 O O . TYR A 1 183 ? -8.862 10.829 16.399 1.00 97.75 183 TYR A O 1
ATOM 1460 N N . VAL A 1 184 ? -10.365 12.455 16.718 1.00 98.25 184 VAL A N 1
ATOM 1461 C CA . VAL A 1 184 ? -10.079 13.114 15.434 1.00 98.25 184 VAL A CA 1
ATOM 1462 C C . VAL A 1 184 ? -8.666 13.689 15.455 1.00 98.25 184 VAL A C 1
ATOM 1464 O O . VAL A 1 184 ? -7.879 13.372 14.561 1.00 98.25 184 VAL A O 1
ATOM 1467 N N . LYS A 1 185 ? -8.290 14.413 16.515 1.00 98.12 185 LYS A N 1
ATOM 1468 C CA . LYS A 1 185 ? -6.934 14.953 16.678 1.00 98.12 185 LYS A CA 1
ATOM 1469 C C . LYS A 1 185 ? -5.864 13.856 16.652 1.00 98.12 185 LYS A C 1
ATOM 1471 O O . LYS A 1 185 ? -4.888 13.962 15.914 1.00 98.12 185 LYS A O 1
ATOM 1476 N N . ILE A 1 186 ? -6.070 12.763 17.393 1.00 98.12 186 ILE A N 1
ATOM 1477 C CA . ILE A 1 186 ? -5.163 11.604 17.366 1.00 98.12 186 ILE A CA 1
ATOM 1478 C C . ILE A 1 186 ? -5.047 11.049 15.938 1.00 98.12 186 ILE A C 1
ATOM 1480 O O . ILE A 1 186 ? -3.956 10.696 15.490 1.00 98.12 186 ILE A O 1
ATOM 1484 N N . SER A 1 187 ? -6.157 10.975 15.199 1.00 97.69 187 SER A N 1
ATOM 1485 C CA . SER A 1 187 ? -6.158 10.455 13.831 1.00 97.69 187 SER A CA 1
ATOM 1486 C C . SER A 1 187 ? -5.344 11.329 12.870 1.00 97.69 187 SER A C 1
ATOM 1488 O O . SER A 1 187 ? -4.646 10.790 12.010 1.00 97.69 187 SER A O 1
ATOM 1490 N N . GLU A 1 188 ? -5.394 12.655 13.023 1.00 97.75 188 GLU A N 1
ATOM 1491 C CA . GLU A 1 188 ? -4.611 13.625 12.245 1.00 97.75 188 GLU A CA 1
ATOM 1492 C C . GLU A 1 188 ? -3.109 13.502 12.530 1.00 97.75 188 GLU A C 1
ATOM 1494 O O . GLU A 1 188 ? -2.295 13.429 11.600 1.00 97.75 188 GLU A O 1
ATOM 1499 N N . GLU A 1 189 ? -2.738 13.414 13.810 1.00 97.50 189 GLU A N 1
ATOM 1500 C CA . GLU A 1 189 ? -1.349 13.247 14.248 1.00 97.50 189 GLU A CA 1
ATOM 1501 C C . GLU A 1 189 ? -0.753 11.941 13.705 1.00 97.50 189 GLU A C 1
ATOM 1503 O O . GLU A 1 189 ? 0.322 11.943 13.098 1.00 97.50 189 GLU A O 1
ATOM 1508 N N . ILE A 1 190 ? -1.485 10.828 13.828 1.00 97.44 190 ILE A N 1
ATOM 1509 C CA . ILE A 1 190 ? -1.061 9.531 13.287 1.00 97.44 190 ILE A CA 1
ATOM 1510 C C . ILE A 1 190 ? -0.958 9.583 11.764 1.00 97.44 190 ILE A C 1
ATOM 1512 O O . ILE A 1 190 ? 0.027 9.101 11.207 1.00 97.44 190 ILE A O 1
ATOM 1516 N N . LYS A 1 191 ? -1.948 10.153 11.064 1.00 95.19 191 LYS A N 1
ATOM 1517 C CA . LYS A 1 191 ? -1.924 10.269 9.597 1.00 95.19 191 LYS A CA 1
ATOM 1518 C C . LYS A 1 191 ? -0.678 11.027 9.128 1.00 95.19 191 LYS A C 1
ATOM 1520 O O . LYS A 1 191 ? -0.025 10.594 8.179 1.00 95.19 191 LYS A O 1
ATOM 1525 N N . THR A 1 192 ? -0.312 12.102 9.824 1.00 95.00 192 THR A N 1
ATOM 1526 C CA . THR A 1 192 ? 0.912 12.874 9.555 1.00 95.00 192 THR A CA 1
ATOM 1527 C C . THR A 1 192 ? 2.166 12.021 9.769 1.00 95.00 192 THR A C 1
ATOM 1529 O O . THR A 1 192 ? 2.982 11.885 8.857 1.00 95.00 192 THR A O 1
ATOM 1532 N N . GLN A 1 193 ? 2.273 11.335 10.910 1.00 93.69 193 GLN A N 1
ATOM 1533 C CA . GLN A 1 193 ? 3.401 10.440 11.202 1.00 93.69 193 GLN A CA 1
ATOM 1534 C C . GLN A 1 193 ? 3.526 9.283 10.198 1.00 93.69 193 GLN A C 1
ATOM 1536 O O . GLN A 1 193 ? 4.635 8.899 9.822 1.00 93.69 193 GLN A O 1
ATOM 1541 N N . LEU A 1 194 ? 2.407 8.715 9.739 1.00 92.31 194 LEU A N 1
ATOM 1542 C CA . LEU A 1 194 ? 2.384 7.648 8.735 1.00 92.31 194 LEU A CA 1
ATOM 1543 C C . LEU A 1 194 ? 2.863 8.144 7.368 1.00 92.31 194 LEU A C 1
ATOM 1545 O O . LEU A 1 194 ? 3.520 7.391 6.644 1.00 92.31 194 LEU A O 1
ATOM 1549 N N . CYS A 1 195 ? 2.573 9.398 7.010 1.00 87.88 195 CYS A N 1
ATOM 1550 C CA . CYS A 1 195 ? 3.095 10.007 5.790 1.00 87.88 195 CYS A CA 1
ATOM 1551 C C . CYS A 1 195 ? 4.627 10.078 5.804 1.00 87.88 195 CYS A C 1
ATOM 1553 O O . CYS A 1 195 ? 5.232 9.725 4.789 1.00 87.88 195 CYS A O 1
ATOM 1555 N N . GLU A 1 196 ? 5.220 10.442 6.943 1.00 89.00 196 GLU A N 1
ATOM 1556 C CA . GLU A 1 196 ? 6.666 10.627 7.127 1.00 89.00 196 GLU A CA 1
ATOM 1557 C C . GLU A 1 196 ? 7.429 9.309 7.319 1.00 89.00 196 GLU A C 1
ATOM 1559 O O . GLU A 1 196 ? 8.429 9.055 6.652 1.00 89.00 196 GLU A O 1
ATOM 1564 N N . THR A 1 197 ? 6.958 8.450 8.225 1.00 90.38 197 THR A N 1
ATOM 1565 C CA . THR A 1 197 ? 7.727 7.287 8.709 1.00 90.38 197 THR A CA 1
ATOM 1566 C C . THR A 1 197 ? 7.344 5.970 8.043 1.00 90.38 197 THR A C 1
ATOM 1568 O O . THR A 1 197 ? 8.082 4.989 8.145 1.00 90.38 197 THR A O 1
ATOM 1571 N N . LYS A 1 198 ? 6.168 5.916 7.399 1.00 92.25 198 LYS A N 1
ATOM 1572 C CA . LYS A 1 198 ? 5.548 4.677 6.898 1.00 92.25 198 LYS A CA 1
ATOM 1573 C C . LYS A 1 198 ? 5.455 3.579 7.966 1.00 92.25 198 LYS A C 1
ATOM 1575 O O . LYS A 1 198 ? 5.523 2.399 7.627 1.00 92.25 198 LYS A O 1
ATOM 1580 N N . ALA A 1 199 ? 5.297 3.925 9.245 1.00 92.44 199 ALA A N 1
ATOM 1581 C CA . ALA A 1 199 ? 5.205 2.962 10.343 1.00 92.44 199 ALA A CA 1
ATOM 1582 C C . ALA A 1 199 ? 4.125 3.363 11.354 1.00 92.44 199 ALA A C 1
ATOM 1584 O O . ALA A 1 199 ? 4.114 4.497 11.823 1.00 92.44 199 ALA A O 1
ATOM 1585 N N . CYS A 1 200 ? 3.221 2.442 11.710 1.00 95.75 200 CYS A N 1
ATOM 1586 C CA . CYS A 1 200 ? 2.213 2.745 12.728 1.00 95.75 200 CYS A CA 1
ATOM 1587 C C . CYS A 1 200 ? 2.857 2.829 14.120 1.00 95.75 200 CYS A C 1
ATOM 1589 O O . CYS A 1 200 ? 3.789 2.068 14.413 1.00 95.75 200 CYS A O 1
ATOM 1591 N N . PRO A 1 201 ? 2.342 3.704 14.999 1.00 97.06 201 PRO A N 1
ATOM 1592 C CA . PRO A 1 201 ? 2.828 3.801 16.365 1.00 97.06 201 PRO A CA 1
ATOM 1593 C C . PRO A 1 201 ? 2.499 2.524 17.148 1.00 97.06 201 PRO A C 1
ATOM 1595 O O . PRO A 1 201 ? 1.485 1.869 16.903 1.00 97.06 201 PRO A O 1
ATOM 1598 N N . SER A 1 202 ? 3.337 2.172 18.125 1.00 97.88 202 SER A N 1
ATOM 1599 C CA . SER A 1 202 ? 3.054 1.063 19.048 1.00 97.88 202 SER A CA 1
ATOM 1600 C C . SER A 1 202 ? 2.020 1.428 20.122 1.00 97.88 202 SER A C 1
ATOM 1602 O O . SER A 1 202 ? 1.431 0.526 20.729 1.00 97.88 202 SER A O 1
ATOM 1604 N N . PHE A 1 203 ? 1.806 2.729 20.352 1.00 98.12 203 PHE A N 1
ATOM 1605 C CA . PHE A 1 203 ? 0.820 3.301 21.267 1.00 98.12 203 PHE A CA 1
ATOM 1606 C C . PHE A 1 203 ? 0.566 4.786 20.973 1.00 98.12 203 PHE A C 1
ATOM 1608 O O . PHE A 1 203 ? 1.367 5.426 20.297 1.00 98.12 203 PHE A O 1
ATOM 1615 N N . VAL A 1 204 ? -0.500 5.338 21.547 1.00 97.69 204 VAL A N 1
ATOM 1616 C CA . VAL A 1 204 ? -0.756 6.786 21.641 1.00 97.69 204 VAL A CA 1
ATOM 1617 C C . VAL A 1 204 ? -0.877 7.171 23.110 1.00 97.69 204 VAL A C 1
ATOM 1619 O O . VAL A 1 204 ? -1.484 6.430 23.885 1.00 97.69 204 VAL A O 1
ATOM 1622 N N . GLU A 1 205 ? -0.284 8.300 23.498 1.00 96.88 205 GLU A N 1
ATOM 1623 C CA . GLU A 1 205 ? -0.450 8.861 24.843 1.00 96.88 205 GLU A CA 1
ATOM 1624 C C . GLU A 1 205 ? -1.748 9.666 24.921 1.00 96.88 205 GLU A C 1
ATOM 1626 O O . GLU A 1 205 ? -2.038 10.491 24.059 1.00 96.88 205 GLU A O 1
ATOM 1631 N N . VAL A 1 206 ? -2.524 9.406 25.966 1.00 94.44 206 VAL A N 1
ATOM 1632 C CA . VAL A 1 206 ? -3.723 10.148 26.358 1.00 94.44 206 VAL A CA 1
ATOM 1633 C C . VAL A 1 206 ? -3.610 10.491 27.843 1.00 94.44 206 VAL A C 1
ATOM 1635 O O . VAL A 1 206 ? -2.727 9.981 28.533 1.00 94.44 206 VAL A O 1
ATOM 1638 N N . GLU A 1 207 ? -4.509 11.330 28.359 1.00 89.50 207 GLU A N 1
ATOM 1639 C CA . GLU A 1 207 ? -4.469 11.792 29.757 1.00 89.50 207 GLU A CA 1
ATOM 1640 C C . GLU A 1 207 ? -4.326 10.637 30.769 1.00 89.50 207 GLU A C 1
ATOM 1642 O O . GLU A 1 207 ? -3.520 10.705 31.696 1.00 89.50 207 GLU A O 1
ATOM 1647 N N . ASN A 1 208 ? -5.031 9.528 30.528 1.00 87.81 208 ASN A N 1
ATOM 1648 C CA . ASN A 1 208 ? -5.107 8.393 31.451 1.00 87.81 208 ASN A CA 1
ATOM 1649 C C . ASN A 1 208 ? -4.111 7.258 31.143 1.00 87.81 208 ASN A C 1
ATOM 1651 O O . ASN A 1 208 ? -4.251 6.152 31.670 1.00 87.81 208 ASN A O 1
ATOM 1655 N N . GLY A 1 209 ? -3.109 7.496 30.288 1.00 95.31 209 GLY A N 1
ATOM 1656 C CA . GLY A 1 209 ? -2.049 6.534 29.985 1.00 95.31 209 GLY A CA 1
ATOM 1657 C C . GLY A 1 209 ? -1.829 6.314 28.491 1.00 95.31 209 GLY A C 1
ATOM 1658 O O . GLY A 1 209 ? -1.978 7.214 27.676 1.00 95.31 209 GLY A O 1
ATOM 1659 N N . LYS A 1 210 ? -1.417 5.101 28.118 1.00 97.81 210 LYS A N 1
ATOM 1660 C CA . LYS A 1 210 ? -1.095 4.731 26.736 1.00 97.81 210 LYS A CA 1
ATOM 1661 C C . LYS A 1 210 ? -2.149 3.785 26.203 1.00 97.81 210 LYS A C 1
ATOM 1663 O O . LYS A 1 210 ? -2.364 2.749 26.828 1.00 97.81 210 LYS A O 1
ATOM 1668 N N . ILE A 1 211 ? -2.746 4.111 25.058 1.00 98.00 211 ILE A N 1
ATOM 1669 C CA . ILE A 1 211 ? -3.605 3.203 24.288 1.00 98.00 211 ILE A CA 1
ATOM 1670 C C . ILE A 1 211 ? -2.705 2.423 23.331 1.00 98.00 211 ILE A C 1
ATOM 1672 O O . ILE A 1 211 ? -2.050 3.021 22.477 1.00 98.00 211 ILE A O 1
ATOM 1676 N N . GLY A 1 212 ? -2.656 1.097 23.463 1.00 98.25 212 GLY A N 1
ATOM 1677 C CA . GLY A 1 212 ? -1.801 0.262 22.617 1.00 98.25 212 GLY A CA 1
ATOM 1678 C C . GLY A 1 212 ? -2.331 0.126 21.188 1.00 98.25 212 GLY A C 1
ATOM 1679 O O . GLY A 1 212 ? -3.535 0.209 20.953 1.00 98.25 212 GLY A O 1
ATOM 1680 N N . PHE A 1 213 ? -1.446 -0.150 20.226 1.00 98.38 213 PHE A N 1
ATOM 1681 C CA . PHE A 1 213 ? -1.800 -0.339 18.810 1.00 98.38 213 PHE A CA 1
ATOM 1682 C C . PHE A 1 213 ? -2.983 -1.292 18.570 1.00 98.38 213 PHE A C 1
ATOM 1684 O O . PHE A 1 213 ? -3.863 -0.985 17.771 1.00 98.38 213 PHE A O 1
ATOM 1691 N N . MET A 1 214 ? -3.047 -2.433 19.266 1.00 98.00 214 MET A N 1
ATOM 1692 C CA . MET A 1 214 ? -4.162 -3.380 19.100 1.00 98.00 214 MET A CA 1
ATOM 1693 C C . MET A 1 214 ? -5.508 -2.773 19.511 1.00 98.00 214 MET A C 1
ATOM 1695 O O . MET A 1 214 ? -6.514 -2.984 18.833 1.00 98.00 214 MET A O 1
ATOM 1699 N N . ASN A 1 215 ? -5.511 -1.984 20.584 1.00 97.81 215 ASN A N 1
ATOM 1700 C CA . ASN A 1 215 ? -6.701 -1.295 21.056 1.00 97.81 215 ASN A CA 1
ATOM 1701 C C . ASN A 1 215 ? -7.057 -0.120 20.137 1.00 97.81 215 ASN A C 1
ATOM 1703 O O . ASN A 1 215 ? -8.220 0.041 19.793 1.00 97.81 215 ASN A O 1
ATOM 1707 N N . LEU A 1 216 ? -6.068 0.624 19.622 1.00 98.38 216 LEU A N 1
ATOM 1708 C CA . LEU A 1 216 ? -6.295 1.649 18.595 1.00 98.38 216 LEU A CA 1
ATOM 1709 C C . LEU A 1 216 ? -6.985 1.057 17.361 1.00 98.38 216 LEU A C 1
ATOM 1711 O O . LEU A 1 216 ? -7.979 1.608 16.901 1.00 98.38 216 LEU A O 1
ATOM 1715 N N . VAL A 1 217 ? -6.523 -0.091 16.857 1.00 98.56 217 VAL A N 1
ATOM 1716 C CA . VAL A 1 217 ? -7.186 -0.783 15.740 1.00 98.56 217 VAL A CA 1
ATOM 1717 C C . VAL A 1 217 ? -8.654 -1.069 16.064 1.00 98.56 217 VAL A C 1
ATOM 1719 O O . VAL A 1 217 ? -9.508 -0.762 15.239 1.00 98.56 217 VAL A O 1
ATOM 1722 N N . TYR A 1 218 ? -8.947 -1.602 17.254 1.00 98.31 218 TYR A N 1
ATOM 1723 C CA . TYR A 1 218 ? -10.308 -1.936 17.690 1.00 98.31 218 TYR A CA 1
ATOM 1724 C C . TYR A 1 218 ? -11.211 -0.704 17.900 1.00 98.31 218 TYR A C 1
ATOM 1726 O O . TYR A 1 218 ? -12.385 -0.703 17.520 1.00 98.31 218 TYR A O 1
ATOM 1734 N N . ILE A 1 219 ? -10.675 0.369 18.482 1.00 97.81 219 ILE A N 1
ATOM 1735 C CA . ILE A 1 219 ? -11.392 1.630 18.704 1.00 97.81 219 ILE A CA 1
ATOM 1736 C C . ILE A 1 219 ? -11.744 2.264 17.359 1.00 97.81 219 ILE A C 1
ATOM 1738 O O . ILE A 1 219 ? -12.905 2.575 17.102 1.00 97.81 219 ILE A O 1
ATOM 1742 N N . TYR A 1 220 ? -10.762 2.401 16.468 1.00 98.44 220 TYR A N 1
ATOM 1743 C CA . TYR A 1 220 ? -10.971 3.025 15.168 1.00 98.44 220 TYR A CA 1
ATOM 1744 C C . TYR A 1 220 ? -11.836 2.172 14.235 1.00 98.44 220 TYR A C 1
ATOM 1746 O O . TYR A 1 220 ? -12.652 2.726 13.501 1.00 98.44 220 TYR A O 1
ATOM 1754 N N . SER A 1 221 ? -11.755 0.838 14.290 1.00 98.19 221 SER A N 1
ATOM 1755 C CA . SER A 1 221 ? -12.706 -0.014 13.566 1.00 98.19 221 SER A CA 1
ATOM 1756 C C . SER A 1 221 ? -14.124 0.134 14.119 1.00 98.19 221 SER A C 1
ATOM 1758 O O . SER A 1 221 ? -15.083 0.130 13.349 1.00 98.19 221 SER A O 1
ATOM 1760 N N . THR A 1 222 ? -14.283 0.330 15.430 1.00 97.69 222 THR A N 1
ATOM 1761 C CA . THR A 1 222 ? -15.584 0.616 16.053 1.00 97.69 222 THR A CA 1
ATOM 1762 C C . THR A 1 222 ? -16.138 1.972 15.630 1.00 97.69 222 THR A C 1
ATOM 1764 O O . THR A 1 222 ? -17.318 2.042 15.284 1.00 97.69 222 THR A O 1
ATOM 1767 N N . ILE A 1 223 ? -15.306 3.017 15.576 1.00 97.75 223 ILE A N 1
ATOM 1768 C CA . ILE A 1 223 ? -15.702 4.329 15.047 1.00 97.75 223 ILE A CA 1
ATOM 1769 C C . ILE A 1 223 ? -16.194 4.173 13.606 1.00 97.75 223 ILE A C 1
ATOM 1771 O O . ILE A 1 223 ? -17.337 4.522 13.319 1.00 97.75 223 ILE A O 1
ATOM 1775 N N . ILE A 1 224 ? -15.386 3.581 12.719 1.00 97.06 224 ILE A N 1
ATOM 1776 C CA . ILE A 1 224 ? -15.737 3.439 11.299 1.00 97.06 224 ILE A CA 1
ATOM 1777 C C . ILE A 1 224 ? -16.976 2.565 11.093 1.00 97.06 224 ILE A C 1
ATOM 1779 O O . ILE A 1 224 ? -17.837 2.925 10.301 1.00 97.06 224 ILE A O 1
ATOM 1783 N N . THR A 1 225 ? -17.135 1.469 11.841 1.00 96.81 225 THR A N 1
ATOM 1784 C CA . THR A 1 225 ? -18.342 0.618 11.768 1.00 96.81 225 THR A CA 1
ATOM 1785 C C . THR A 1 225 ? -19.630 1.407 12.030 1.00 96.81 225 THR A C 1
ATOM 1787 O O . THR A 1 225 ? -20.670 1.064 11.478 1.00 96.81 225 THR A O 1
ATOM 1790 N N . ASN A 1 226 ? -19.565 2.453 12.859 1.00 94.88 226 ASN A N 1
ATOM 1791 C CA . ASN A 1 226 ? -20.725 3.230 13.296 1.00 94.88 226 ASN A CA 1
ATOM 1792 C C . ASN A 1 226 ? -20.719 4.684 12.785 1.00 94.88 226 ASN A C 1
ATOM 1794 O O . ASN A 1 226 ? -21.440 5.513 13.333 1.00 94.88 226 ASN A O 1
ATOM 1798 N N . SER A 1 227 ? -19.914 5.005 11.768 1.00 92.06 227 SER A N 1
ATOM 1799 C CA . SER A 1 227 ? -19.812 6.358 11.194 1.00 92.06 227 SER A CA 1
ATOM 1800 C C . SER A 1 227 ? -19.921 6.306 9.675 1.00 92.06 227 SER A C 1
ATOM 1802 O O . SER A 1 227 ? -19.411 5.367 9.071 1.00 92.06 227 SER A O 1
ATOM 1804 N N . SER A 1 228 ? -20.532 7.304 9.039 1.00 80.44 228 SER A N 1
ATOM 1805 C CA . SER A 1 228 ? -20.583 7.444 7.573 1.00 80.44 228 SER A CA 1
ATOM 1806 C C . SER A 1 228 ? -20.554 8.924 7.178 1.00 80.44 228 SER A C 1
ATOM 1808 O O . SER A 1 228 ? -20.874 9.761 8.018 1.00 80.44 228 SER A O 1
ATOM 1810 N N . PRO A 1 229 ? -20.239 9.281 5.919 1.00 78.12 229 PRO A N 1
ATOM 1811 C CA . PRO A 1 229 ? -20.367 10.666 5.455 1.00 78.12 229 PRO A CA 1
ATOM 1812 C C . PRO A 1 229 ? -21.782 11.251 5.633 1.00 78.12 229 PRO A C 1
ATOM 1814 O O . PRO A 1 229 ? -21.932 12.456 5.775 1.00 78.12 229 PRO A O 1
ATOM 1817 N N . GLU A 1 230 ? -22.817 10.404 5.658 1.00 80.38 230 GLU A N 1
ATOM 1818 C CA . GLU A 1 230 ? -24.219 10.814 5.839 1.00 80.38 230 GLU A CA 1
ATOM 1819 C C . GLU A 1 230 ? -24.598 11.031 7.314 1.00 80.38 230 GLU A C 1
ATOM 1821 O O . GLU A 1 230 ? -25.351 11.949 7.627 1.00 80.38 230 GLU A O 1
ATOM 1826 N N . ASN A 1 231 ? -24.083 10.193 8.222 1.00 84.06 231 ASN A N 1
ATOM 1827 C CA . ASN A 1 231 ? -24.431 10.214 9.650 1.00 84.06 231 ASN A CA 1
ATOM 1828 C C . ASN A 1 231 ? -23.372 10.910 10.524 1.00 84.06 231 ASN A C 1
ATOM 1830 O O . ASN A 1 231 ? -23.590 11.098 11.720 1.00 84.06 231 ASN A O 1
ATOM 1834 N N . GLY A 1 232 ? -22.231 11.274 9.938 1.00 90.94 232 GLY A N 1
ATOM 1835 C CA . GLY A 1 232 ? -21.075 11.818 10.635 1.00 90.94 232 GLY A CA 1
ATOM 1836 C C . GLY A 1 232 ? -20.332 10.783 11.482 1.00 90.94 232 GLY A C 1
ATOM 1837 O O . GLY A 1 232 ? -20.517 9.568 11.362 1.00 90.94 232 GLY A O 1
ATOM 1838 N N . LEU A 1 233 ? -19.448 11.304 12.330 1.00 96.12 233 LEU A N 1
ATOM 1839 C CA . LEU A 1 233 ? -18.676 10.554 13.313 1.00 96.12 233 LEU A CA 1
ATOM 1840 C C . LEU A 1 233 ? -19.430 10.429 14.652 1.00 96.12 233 LEU A C 1
ATOM 1842 O O . LEU A 1 233 ? -20.273 11.257 14.992 1.00 96.12 233 LEU A O 1
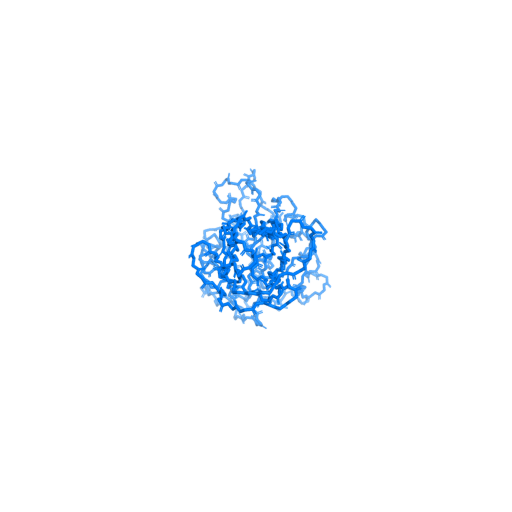ATOM 1846 N N . LEU A 1 234 ? -19.082 9.420 15.457 1.00 95.31 234 LEU A N 1
ATOM 1847 C CA . LEU A 1 234 ? -19.605 9.259 16.823 1.00 95.31 234 LEU A CA 1
ATOM 1848 C C . LEU A 1 234 ? -19.235 10.449 17.728 1.00 95.31 234 LEU A C 1
ATOM 1850 O O . LEU A 1 234 ? -18.104 10.916 17.697 1.00 95.31 234 LEU A O 1
ATOM 1854 N N . SER A 1 235 ? -20.104 10.878 18.644 1.00 95.31 235 SER A N 1
ATOM 1855 C CA . SER A 1 235 ? -19.751 11.938 19.614 1.00 95.31 235 SER A CA 1
ATOM 1856 C C . SER A 1 235 ? -18.616 11.548 20.577 1.00 95.31 235 SER A C 1
ATOM 1858 O O . SER A 1 235 ? -17.927 12.410 21.120 1.00 95.31 235 SER A O 1
ATOM 1860 N N . GLY A 1 236 ? -18.395 10.248 20.763 1.00 95.81 236 GLY A N 1
ATOM 1861 C CA . GLY A 1 236 ? -17.292 9.686 21.528 1.00 95.81 236 GLY A CA 1
ATOM 1862 C C . GLY A 1 236 ? -17.292 8.161 21.468 1.00 95.81 236 GLY A C 1
ATOM 1863 O O . GLY A 1 236 ? -18.252 7.537 21.011 1.00 95.81 236 GLY A O 1
ATOM 1864 N N . VAL A 1 237 ? -16.208 7.554 21.938 1.00 96.25 237 VAL A N 1
ATOM 1865 C CA . VAL A 1 237 ? -16.038 6.102 22.017 1.00 96.25 237 VAL A CA 1
ATOM 1866 C C . VAL A 1 237 ? -15.461 5.724 23.375 1.00 96.25 237 VAL A C 1
ATOM 1868 O O . VAL A 1 237 ? -14.523 6.348 23.864 1.00 96.25 237 VAL A O 1
ATOM 1871 N N . TYR A 1 238 ? -16.030 4.701 24.010 1.00 94.94 238 TYR A N 1
ATOM 1872 C CA . TYR A 1 238 ? -15.488 4.185 25.263 1.00 94.94 238 TYR A CA 1
ATOM 1873 C C . TYR A 1 238 ? -14.289 3.286 24.986 1.00 94.94 238 TYR A C 1
ATOM 1875 O O . TYR A 1 238 ? -14.412 2.239 24.347 1.00 94.94 238 TYR A O 1
ATOM 1883 N N . ILE A 1 239 ? -13.142 3.684 25.516 1.00 94.88 239 ILE A N 1
ATOM 1884 C CA . ILE A 1 239 ? -11.945 2.866 25.563 1.00 94.88 239 ILE A CA 1
ATOM 1885 C C . ILE A 1 239 ? -12.070 1.937 26.764 1.00 94.88 239 ILE A C 1
ATOM 1887 O O . ILE A 1 239 ? -12.359 2.386 27.870 1.00 94.88 239 ILE A O 1
ATOM 1891 N N . LYS A 1 240 ? -11.822 0.647 26.554 1.00 95.25 240 LYS A N 1
ATOM 1892 C CA . LYS A 1 240 ? -11.582 -0.317 27.632 1.00 95.25 240 LYS A CA 1
ATOM 1893 C C . LYS A 1 240 ? -10.122 -0.751 27.575 1.00 95.25 240 LYS A C 1
ATOM 1895 O O . LYS A 1 240 ? -9.583 -0.814 26.466 1.00 95.25 240 LYS A O 1
ATOM 1900 N N . PRO A 1 241 ? -9.489 -1.096 28.706 1.00 96.19 241 PRO A N 1
ATOM 1901 C CA . PRO A 1 241 ? -8.199 -1.772 28.687 1.00 96.19 241 PRO A CA 1
ATOM 1902 C C . PRO A 1 241 ? -8.247 -2.983 27.753 1.00 96.19 241 PRO A C 1
ATOM 1904 O O . PRO A 1 241 ? -9.194 -3.770 27.791 1.00 96.19 241 PRO A O 1
ATOM 1907 N N . TRP A 1 242 ? -7.228 -3.166 26.922 1.00 96.31 242 TRP A N 1
ATOM 1908 C CA . TRP A 1 242 ? -7.151 -4.234 25.931 1.00 96.31 242 TRP A CA 1
ATOM 1909 C C . TRP A 1 242 ? -7.376 -5.600 26.567 1.00 96.31 242 TRP A C 1
ATOM 1911 O O . TRP A 1 242 ? -8.143 -6.400 26.038 1.00 96.31 242 TRP A O 1
ATOM 1921 N N . LYS A 1 243 ? -6.798 -5.822 27.756 1.00 94.19 243 LYS A N 1
ATOM 1922 C CA . LYS A 1 243 ? -6.996 -7.036 28.565 1.00 94.19 243 LYS A CA 1
ATOM 1923 C C . LYS A 1 243 ? -8.474 -7.367 28.821 1.00 94.19 243 LYS A C 1
ATOM 1925 O O . LYS A 1 243 ? -8.792 -8.537 28.952 1.00 94.19 243 LYS A O 1
ATOM 1930 N N . GLU A 1 244 ? -9.355 -6.368 28.896 1.00 93.06 244 GLU A N 1
ATOM 1931 C CA . GLU A 1 244 ? -10.801 -6.547 29.082 1.00 93.06 244 GLU A CA 1
ATOM 1932 C C . GLU A 1 244 ? -11.526 -6.775 27.758 1.00 93.06 244 GLU A C 1
ATOM 1934 O O . GLU A 1 244 ? -12.491 -7.530 27.708 1.00 93.06 244 GLU A O 1
ATOM 1939 N N . VAL A 1 245 ? -11.063 -6.147 26.672 1.00 89.44 245 VAL A N 1
ATOM 1940 C CA . VAL A 1 245 ? -11.600 -6.384 25.320 1.00 89.44 245 VAL A CA 1
ATOM 1941 C C . VAL A 1 245 ? -11.388 -7.844 24.910 1.00 89.44 245 VAL A C 1
ATOM 1943 O O . VAL A 1 245 ? -12.269 -8.459 24.307 1.00 89.44 245 VAL A O 1
ATOM 1946 N N . ILE A 1 246 ? -10.228 -8.405 25.262 1.00 91.88 246 ILE A N 1
ATOM 1947 C CA . ILE A 1 246 ? -9.860 -9.793 24.962 1.00 91.88 246 ILE A CA 1
ATOM 1948 C C . ILE A 1 246 ? -10.086 -10.770 26.125 1.00 91.88 246 ILE A C 1
ATOM 1950 O O . ILE A 1 246 ? -9.620 -11.907 26.040 1.00 91.88 246 ILE A O 1
ATOM 1954 N N . ALA A 1 247 ? -10.782 -10.350 27.185 1.00 84.31 247 ALA A N 1
ATOM 1955 C CA . ALA A 1 247 ? -11.161 -11.233 28.289 1.00 84.31 247 ALA A CA 1
ATOM 1956 C C . ALA A 1 247 ? -12.191 -12.289 27.865 1.00 84.31 247 ALA A C 1
ATOM 1958 O O . ALA A 1 247 ? -13.007 -12.014 26.947 1.00 84.31 247 ALA A O 1
#

Secondary structure (DSSP, 8-state):
--EEEE--PEEEETT-EEEEEEEEEETTSPBP-EEEEEEETTEEEEEEEESTTEEEEEEE-TT--SSEEEEEEEE---SSS--EEEEEEEEEEPPPP-EE-HHHHHHHHHHHHHHHHHHSS--SEEEETTEEEEHHHHHHHHHHHHHHHHTT--PPEE----BPPS-------S-EEEEHHHHHHHHHHHHHHHHHHSB--SEEEETTEEEEHHHHHHHHHHHHHT-BTTTB--SEEEE--HHHHT-

pLDDT: mean 94.6, std 4.17, range [76.56, 98.56]

Foldseek 3Di:
DEKDKAAAAAEDEAQDKDKDKIFIDHPVRFGDWAWKFKDKQNHTPDTDIDDRGIDIDIDGCNVPDDQKIKIKMWGPDDPVYHIDIDIYIHGHDYDDWDWAFLVLLLVQLVVQLVCCLVVLFHDQWTDRPNDTDGLLQNLLVLLVQLLCLQVLHRDIDTRDQAAEDPAWDWDAAAKDKAFSVRSNVVSVVQNVVCVPPSYGDQWDADPRTTGGPRQSSNQSSVQSNPAHSVRGTDRITMRDPSVVSSD